Protein AF-A0A7S1M2B4-F1 (afdb_monomer_lite)

Radius of gyration: 20.02 Å; chains: 1; bounding box: 52×48×57 Å

Secondary structure (DSSP, 8-state):
-TTSSTT--S--SEEE-PPP--PPP-TT-----TTT-EEEEEGGGTEEEEE-TTSSHHHHHHHHHHHHHT-TT--S--TTHHHHH--HHHHHHHHT-TT-EEEEEEE-HHHHHHHHHIIIII---SGGGGGT-GGG--STT---GGGTT---THHHHHHHHTT--GGGS-TTTS-STTGGGHHHHGGG-SEEEEE-TTTHHHHHHHHHHHTT-GGG-B-SSTT--BSSPPPS-HHHHHHHHHHHHHHH-BHHHHHHHHHHTHHHHHHTTPPPPGGGGG-B-TTTS-------SSS---SHHHHHHHHSSS--

Structure (mmCIF, N/CA/C/O backbone):
data_AF-A0A7S1M2B4-F1
#
_entry.id   AF-A0A7S1M2B4-F1
#
loop_
_atom_site.group_PDB
_atom_site.id
_atom_site.type_symbol
_atom_site.label_atom_id
_atom_site.label_alt_id
_atom_site.label_comp_id
_atom_site.label_asym_id
_atom_site.label_entity_id
_atom_site.label_seq_id
_atom_site.pdbx_PDB_ins_code
_atom_site.Cartn_x
_atom_site.Cartn_y
_atom_site.Cartn_z
_atom_site.occupancy
_atom_site.B_iso_or_equiv
_atom_site.auth_seq_id
_atom_site.auth_comp_id
_atom_site.auth_asym_id
_atom_site.auth_atom_id
_atom_site.pdbx_PDB_model_num
ATOM 1 N N . VAL A 1 1 ? -8.948 -20.270 4.576 1.00 49.34 1 VAL A N 1
ATOM 2 C CA . VAL A 1 1 ? -9.194 -18.842 4.267 1.00 49.34 1 VAL A CA 1
ATOM 3 C C . VAL A 1 1 ? -10.005 -18.688 2.982 1.00 49.34 1 VAL A C 1
ATOM 5 O O . VAL A 1 1 ? -11.143 -18.263 3.064 1.00 49.34 1 VAL A O 1
ATOM 8 N N . PHE A 1 2 ? -9.529 -19.155 1.822 1.00 45.56 2 PHE A N 1
ATOM 9 C CA . PHE A 1 2 ? -10.224 -18.916 0.539 1.00 45.56 2 PHE A CA 1
ATOM 10 C C . PHE A 1 2 ? -11.521 -19.700 0.278 1.00 45.56 2 PHE A C 1
ATOM 12 O O . PHE A 1 2 ? -12.324 -19.258 -0.530 1.00 45.56 2 PHE A O 1
ATOM 19 N N . LYS A 1 3 ? -11.785 -20.818 0.973 1.00 48.72 3 LYS A N 1
ATOM 20 C CA . LYS A 1 3 ? -13.112 -21.470 0.911 1.00 48.72 3 LYS A CA 1
ATOM 21 C C . LYS A 1 3 ? -14.233 -20.596 1.496 1.00 48.72 3 LYS A C 1
ATOM 23 O O . LYS A 1 3 ? -15.393 -20.834 1.191 1.00 48.72 3 LYS A O 1
ATOM 28 N N . GLU A 1 4 ? -13.893 -19.607 2.322 1.00 53.25 4 GLU A N 1
ATOM 29 C CA . GLU A 1 4 ? -14.859 -18.723 2.987 1.00 53.25 4 GLU A CA 1
ATOM 30 C C . GLU A 1 4 ? -15.063 -17.386 2.260 1.00 53.25 4 GLU A C 1
ATOM 32 O O . GLU A 1 4 ? -16.043 -16.705 2.530 1.00 53.25 4 GLU A O 1
ATOM 37 N N . TRP A 1 5 ? -14.195 -17.019 1.308 1.00 55.75 5 TRP A N 1
ATOM 38 C CA . TRP A 1 5 ? -14.323 -15.777 0.522 1.00 55.75 5 TRP A CA 1
ATOM 39 C C . TRP A 1 5 ? -15.459 -15.834 -0.519 1.00 55.75 5 TRP A C 1
ATOM 41 O O . TRP A 1 5 ? -15.679 -14.893 -1.283 1.00 55.75 5 TRP A O 1
ATOM 51 N N . GLY A 1 6 ? -16.213 -16.938 -0.557 1.00 54.38 6 GLY A N 1
ATOM 52 C CA . GLY A 1 6 ? -17.170 -17.206 -1.621 1.00 54.38 6 GLY A CA 1
ATOM 53 C C . GLY A 1 6 ? -16.468 -17.302 -2.976 1.00 54.38 6 GLY A C 1
ATOM 54 O O . GLY A 1 6 ? -15.247 -17.247 -3.089 1.00 54.38 6 GLY A O 1
ATOM 55 N N . SER A 1 7 ? -17.239 -17.448 -4.041 1.00 56.41 7 SER A N 1
ATOM 56 C CA . SER A 1 7 ? -16.748 -17.504 -5.421 1.00 56.41 7 SER A CA 1
ATOM 57 C C . SER A 1 7 ? -16.211 -16.164 -5.950 1.00 56.41 7 SER A C 1
ATOM 59 O O . SER A 1 7 ? -16.289 -15.929 -7.153 1.00 56.41 7 SER A O 1
ATOM 61 N N . THR A 1 8 ? -15.735 -15.250 -5.096 1.00 56.06 8 THR A N 1
ATOM 62 C CA . THR A 1 8 ? -15.181 -13.971 -5.555 1.00 56.06 8 THR A CA 1
ATOM 63 C C . THR A 1 8 ? -13.847 -14.237 -6.260 1.00 56.06 8 THR A C 1
ATOM 65 O O . THR A 1 8 ? -12.915 -14.747 -5.638 1.00 56.06 8 THR A O 1
ATOM 68 N N . PRO A 1 9 ? -13.744 -13.979 -7.577 1.00 79.75 9 PRO A N 1
ATOM 69 C CA . PRO A 1 9 ? -12.615 -14.488 -8.345 1.00 79.75 9 PRO A CA 1
ATOM 70 C C . PRO A 1 9 ? -11.334 -13.670 -8.116 1.00 79.75 9 PRO A C 1
ATOM 72 O O . PRO A 1 9 ? -10.255 -14.256 -8.118 1.00 79.75 9 PRO A O 1
ATOM 75 N N . TYR A 1 10 ? -11.439 -12.355 -7.874 1.00 89.75 10 TYR A N 1
ATOM 76 C CA . TYR A 1 10 ? -10.298 -11.446 -7.696 1.00 89.75 10 TYR A CA 1
ATOM 77 C C . TYR A 1 10 ? -10.641 -10.236 -6.813 1.00 89.75 10 TYR A C 1
ATOM 79 O O . TYR A 1 10 ? -11.807 -9.854 -6.692 1.00 89.75 10 TYR A O 1
ATOM 87 N N . LEU A 1 11 ? -9.620 -9.615 -6.218 1.00 90.25 11 LEU A N 1
ATOM 88 C CA . LEU A 1 11 ? -9.738 -8.325 -5.539 1.00 90.25 11 LEU A CA 1
ATOM 89 C C . LEU A 1 11 ? -9.723 -7.186 -6.574 1.00 90.25 11 LEU A C 1
ATOM 91 O O . LEU A 1 11 ? -8.756 -7.031 -7.314 1.00 90.25 11 LEU A O 1
ATOM 95 N N . GLU A 1 12 ? -10.796 -6.392 -6.628 1.00 89.56 12 GLU A N 1
ATOM 96 C CA . GLU A 1 12 ? -10.976 -5.301 -7.612 1.00 89.56 12 GLU A CA 1
ATOM 97 C C . GLU A 1 12 ? -11.217 -3.926 -6.959 1.00 89.56 12 GLU A C 1
ATOM 99 O O . GLU A 1 12 ? -11.346 -2.917 -7.647 1.00 89.56 12 GLU A O 1
ATOM 104 N N . GLY A 1 13 ? -11.281 -3.868 -5.628 1.00 91.38 13 GLY A N 1
ATOM 105 C CA . GLY A 1 13 ? -11.593 -2.661 -4.864 1.00 91.38 13 GLY A CA 1
ATOM 106 C C . GLY A 1 13 ? -11.599 -2.951 -3.367 1.00 91.38 13 GLY A C 1
ATOM 107 O O . GLY A 1 13 ? -10.793 -3.752 -2.895 1.00 91.38 13 GLY A O 1
ATOM 108 N N . VAL A 1 14 ? -12.511 -2.328 -2.619 1.00 94.88 14 VAL A N 1
ATOM 109 C CA . VAL A 1 14 ? -12.689 -2.602 -1.184 1.00 94.88 14 VAL A CA 1
ATOM 110 C C . VAL A 1 14 ? -13.627 -3.784 -0.972 1.00 94.88 14 VAL A C 1
ATOM 112 O O . VAL A 1 14 ? -14.771 -3.779 -1.423 1.00 94.88 14 VAL A O 1
ATOM 115 N N . GLN A 1 15 ? -13.150 -4.776 -0.231 1.00 94.12 15 GLN A N 1
ATOM 116 C CA . GLN A 1 15 ? -13.925 -5.905 0.258 1.00 94.12 15 GLN A CA 1
ATOM 117 C C . GLN A 1 15 ? -14.094 -5.801 1.770 1.00 94.12 15 GLN A C 1
ATOM 119 O O . GLN A 1 15 ? -13.142 -5.536 2.504 1.00 94.12 15 GLN A O 1
ATOM 124 N N . VAL A 1 16 ? -15.319 -6.041 2.232 1.00 94.06 16 VAL A N 1
ATOM 125 C CA . VAL A 1 16 ? -15.635 -6.151 3.655 1.00 94.06 16 VAL A CA 1
ATOM 126 C C . VAL A 1 16 ? -15.953 -7.605 3.953 1.00 94.06 16 VAL A C 1
ATOM 128 O O . VAL A 1 16 ? -16.865 -8.179 3.360 1.00 94.06 16 VAL A O 1
ATOM 131 N N . LEU A 1 17 ? -15.195 -8.192 4.869 1.00 93.19 17 LEU A N 1
ATOM 132 C CA . LEU A 1 17 ? -15.301 -9.594 5.249 1.00 93.19 17 LEU A CA 1
ATOM 133 C C . LEU A 1 17 ? -15.942 -9.722 6.639 1.00 93.19 17 LEU A C 1
ATOM 135 O O . LEU A 1 17 ? -15.903 -8.776 7.430 1.00 93.19 17 LEU A O 1
ATOM 139 N N . PRO A 1 18 ? -16.522 -10.883 6.980 1.00 93.00 18 PRO A N 1
ATOM 140 C CA . PRO A 1 18 ? -16.984 -11.145 8.338 1.00 93.00 18 PRO A CA 1
ATOM 141 C C . PRO A 1 18 ? -15.849 -11.020 9.366 1.00 93.00 18 PRO A C 1
ATOM 143 O O . PRO A 1 18 ? -14.752 -11.543 9.171 1.00 93.00 18 PRO A O 1
ATOM 146 N N . THR A 1 19 ? -16.117 -10.356 10.492 1.00 92.00 19 THR A N 1
ATOM 147 C CA . THR A 1 19 ? -15.144 -10.225 11.582 1.00 92.00 19 THR A CA 1
ATOM 148 C C . THR A 1 19 ? -14.958 -11.560 12.303 1.00 92.00 19 THR A C 1
ATOM 150 O O . THR A 1 19 ? -15.907 -12.123 12.844 1.00 92.00 19 THR A O 1
ATOM 153 N N . ARG A 1 20 ? -13.715 -12.041 12.355 1.00 91.06 20 ARG A N 1
ATOM 154 C CA . ARG A 1 20 ? -13.296 -13.219 13.127 1.00 91.06 20 ARG A CA 1
ATOM 155 C C . ARG A 1 20 ? -12.627 -12.830 14.443 1.00 91.06 20 ARG A C 1
ATOM 157 O O . ARG A 1 20 ? -11.826 -11.898 14.440 1.00 91.06 20 ARG A O 1
ATOM 164 N N . THR A 1 21 ? -12.902 -13.544 15.529 1.00 88.75 21 THR A N 1
ATOM 165 C CA . THR A 1 21 ? -12.209 -13.361 16.821 1.00 88.75 21 THR A CA 1
ATOM 166 C C . THR A 1 21 ? -11.142 -14.423 17.083 1.00 88.75 21 THR A C 1
ATOM 168 O O . THR A 1 21 ? -10.354 -14.272 18.009 1.00 88.75 21 THR A O 1
ATOM 171 N N . ASP A 1 22 ? -11.065 -15.477 16.261 1.00 92.31 22 ASP A N 1
ATOM 172 C CA . ASP A 1 22 ? -9.992 -16.473 16.315 1.00 92.31 22 ASP A CA 1
ATOM 173 C C . ASP A 1 22 ? -8.709 -15.923 15.670 1.00 92.31 22 ASP A C 1
ATOM 175 O O . ASP A 1 22 ? -8.368 -16.245 14.528 1.00 92.31 22 ASP A O 1
ATOM 179 N N . HIS A 1 23 ? -8.011 -15.055 16.401 1.00 95.31 23 HIS A N 1
ATOM 180 C CA . HIS A 1 23 ? -6.721 -14.509 15.989 1.00 95.31 23 HIS A CA 1
ATOM 181 C C . HIS A 1 23 ? -5.556 -15.313 16.580 1.00 95.31 23 HIS A C 1
ATOM 183 O O . HIS A 1 23 ? -5.658 -15.899 17.661 1.00 95.31 23 HIS A O 1
ATOM 189 N N . LEU A 1 24 ? -4.424 -15.341 15.878 1.00 96.69 24 LEU A N 1
ATOM 190 C CA . LEU A 1 24 ? -3.188 -15.896 16.423 1.00 96.69 24 LEU A CA 1
ATOM 191 C C . LEU A 1 24 ? -2.670 -14.997 17.571 1.00 96.69 24 LEU A C 1
ATOM 193 O O . LEU A 1 24 ? -2.876 -13.777 17.534 1.00 96.69 24 LEU A O 1
ATOM 197 N N . PRO A 1 25 ? -1.977 -15.546 18.587 1.00 97.06 25 PRO A N 1
ATOM 198 C CA . PRO A 1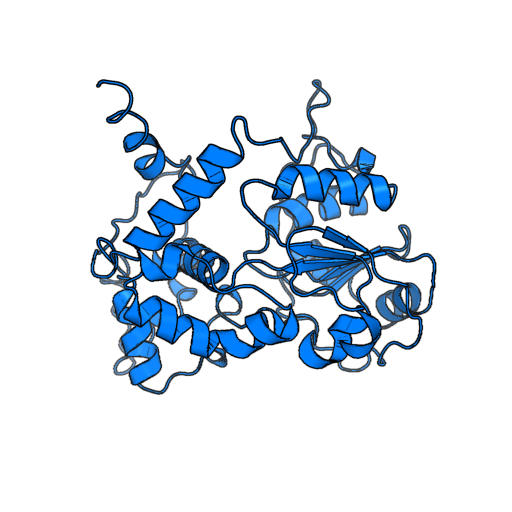 25 ? -1.365 -14.742 19.648 1.00 97.06 25 PRO A CA 1
ATOM 199 C C . PRO A 1 25 ? -0.385 -13.713 19.078 1.00 97.06 25 PRO A C 1
ATOM 201 O O . PRO A 1 25 ? 0.301 -14.011 18.106 1.00 97.06 25 PRO A O 1
ATOM 204 N N . PHE A 1 26 ? -0.295 -12.524 19.676 1.00 96.88 26 PHE A N 1
ATOM 205 C CA . PHE A 1 26 ? 0.658 -11.488 19.247 1.00 96.88 26 PHE A CA 1
ATOM 206 C C . PHE A 1 26 ? 2.046 -11.612 19.892 1.00 96.88 26 PHE A C 1
ATOM 208 O O . PHE A 1 26 ? 2.923 -10.818 19.574 1.00 96.88 26 PHE A O 1
ATOM 215 N N . VAL A 1 27 ? 2.259 -12.622 20.743 1.00 96.31 27 VAL A N 1
ATOM 216 C CA . VAL A 1 27 ? 3.574 -12.922 21.324 1.00 96.31 27 VAL A CA 1
ATOM 217 C C . VAL A 1 27 ? 4.568 -13.226 20.209 1.00 96.31 27 VAL A C 1
ATOM 219 O O . VAL A 1 27 ? 4.383 -14.191 19.464 1.00 96.31 27 VAL A O 1
ATOM 222 N N . GLY A 1 28 ? 5.613 -12.404 20.107 1.00 94.06 28 GLY A N 1
ATOM 223 C CA . GLY A 1 28 ? 6.626 -12.535 19.056 1.00 94.06 28 GLY A CA 1
ATOM 224 C C . GLY A 1 28 ? 6.124 -12.145 17.664 1.00 94.06 28 GLY A C 1
ATOM 225 O O . GLY A 1 28 ? 6.647 -12.645 16.673 1.00 94.06 28 GLY A O 1
ATOM 226 N N . PHE A 1 29 ? 5.095 -11.298 17.587 1.00 94.88 29 PHE A N 1
ATOM 227 C CA . PHE A 1 29 ? 4.581 -10.781 16.324 1.00 94.88 29 PHE A CA 1
ATOM 228 C C . PHE A 1 29 ? 5.634 -9.951 15.582 1.00 94.88 29 PHE A C 1
ATOM 230 O O . PHE A 1 29 ? 6.180 -8.984 16.122 1.00 94.88 29 PHE A O 1
ATOM 237 N N . GLU A 1 30 ? 5.865 -10.289 14.316 1.00 91.12 30 GLU A N 1
ATOM 238 C CA . GLU A 1 30 ? 6.751 -9.542 13.423 1.00 91.12 30 GLU A CA 1
ATOM 239 C C . GLU A 1 30 ? 6.054 -8.268 12.928 1.00 91.12 30 GLU A C 1
ATOM 241 O O . GLU A 1 30 ? 5.402 -8.223 11.884 1.00 91.12 30 GLU A O 1
ATOM 246 N N . HIS A 1 31 ? 6.179 -7.204 13.721 1.00 81.25 31 HIS A N 1
ATOM 247 C CA . HIS A 1 31 ? 5.518 -5.923 13.481 1.00 81.25 31 HIS A CA 1
ATOM 248 C C . HIS A 1 31 ? 6.077 -5.131 12.282 1.00 81.25 31 HIS A C 1
ATOM 250 O O . HIS A 1 31 ? 5.472 -4.140 11.903 1.00 81.25 31 HIS A O 1
ATOM 256 N N . GLY A 1 32 ? 7.157 -5.569 11.632 1.00 76.00 32 GLY A N 1
ATOM 257 C CA . GLY A 1 32 ? 7.824 -4.826 10.553 1.00 76.00 32 GLY A CA 1
ATOM 258 C C . GLY A 1 32 ? 8.947 -3.924 11.070 1.00 76.00 32 GLY A C 1
ATOM 259 O O . GLY A 1 32 ? 9.407 -4.083 12.204 1.00 76.00 32 GLY A O 1
ATOM 260 N N . SER A 1 33 ? 9.433 -2.993 10.240 1.00 70.69 33 SER A N 1
ATOM 261 C CA . SER A 1 33 ? 10.451 -2.039 10.689 1.00 70.69 33 SER A CA 1
ATOM 262 C C . SER A 1 33 ? 9.855 -1.073 11.719 1.00 70.69 33 SER A C 1
ATOM 264 O O . SER A 1 33 ? 8.885 -0.370 11.445 1.00 70.69 33 SER A O 1
ATOM 266 N N . MET A 1 34 ? 10.460 -1.019 12.911 1.00 65.69 34 MET A N 1
ATOM 267 C CA . MET A 1 34 ? 10.024 -0.253 14.097 1.00 65.69 34 MET A CA 1
ATOM 268 C C . MET A 1 34 ? 9.904 1.273 13.890 1.00 65.69 34 MET A C 1
ATOM 270 O O . MET A 1 34 ? 9.748 2.005 14.862 1.00 65.69 34 MET A O 1
ATOM 274 N N . GLU A 1 35 ? 10.008 1.782 12.663 1.00 72.25 35 GLU A N 1
ATOM 275 C CA . GLU A 1 35 ? 10.082 3.211 12.371 1.00 72.25 35 GLU A CA 1
ATOM 276 C C . GLU A 1 35 ? 8.951 3.747 11.486 1.00 72.25 35 GLU A C 1
ATOM 278 O O . GLU A 1 35 ? 8.645 4.934 11.612 1.00 72.25 35 GLU A O 1
ATOM 283 N N . ARG A 1 36 ? 8.361 2.954 10.569 1.00 81.69 36 ARG A N 1
ATOM 284 C CA . ARG A 1 36 ? 7.451 3.504 9.530 1.00 81.69 36 ARG A CA 1
ATOM 285 C C . ARG A 1 36 ? 6.292 2.615 9.089 1.00 81.69 36 ARG A C 1
ATOM 287 O O . ARG A 1 36 ? 5.250 3.142 8.699 1.00 81.69 36 ARG A O 1
ATOM 294 N N . GLU A 1 37 ? 6.465 1.303 9.126 1.00 89.06 37 GLU A N 1
ATOM 295 C CA . GLU A 1 37 ? 5.487 0.327 8.646 1.00 89.06 37 GLU A CA 1
ATOM 296 C C . GLU A 1 37 ? 5.073 -0.606 9.785 1.00 89.06 37 GLU A C 1
ATOM 298 O O . GLU A 1 37 ? 5.657 -0.564 10.865 1.00 89.06 37 GLU A O 1
ATOM 303 N N . GLY A 1 38 ? 4.049 -1.425 9.556 1.00 95.12 38 GLY A N 1
ATOM 304 C CA . GLY A 1 38 ? 3.594 -2.389 10.547 1.00 95.12 38 GLY A CA 1
ATOM 305 C C . GLY A 1 38 ? 2.149 -2.239 10.970 1.00 95.12 38 GLY A C 1
ATOM 306 O O . GLY A 1 38 ? 1.328 -1.612 10.302 1.00 95.12 38 GLY A O 1
ATOM 307 N N . LEU A 1 39 ? 1.818 -2.857 12.099 1.00 96.94 39 LEU A N 1
ATOM 308 C CA . LEU A 1 39 ? 0.453 -2.907 12.608 1.00 96.94 39 LEU A CA 1
ATOM 309 C C . LEU A 1 39 ? 0.144 -1.702 13.506 1.00 96.94 39 LEU A C 1
ATOM 311 O O . LEU A 1 39 ? 0.422 -1.719 14.703 1.00 96.94 39 LEU A O 1
ATOM 315 N N . PHE A 1 40 ? -0.488 -0.674 12.945 1.00 97.25 40 PHE A N 1
ATOM 316 C CA . PHE A 1 40 ? -1.095 0.393 13.736 1.00 97.25 40 PHE A CA 1
ATOM 317 C C . PHE A 1 40 ? -2.312 -0.154 14.490 1.00 97.25 40 PHE A C 1
ATOM 319 O O . PHE A 1 40 ? -3.177 -0.791 13.884 1.00 97.25 40 PHE A O 1
ATOM 326 N N . VAL A 1 41 ? -2.408 0.112 15.794 1.00 97.56 41 VAL A N 1
ATOM 327 C CA . VAL A 1 41 ? -3.543 -0.309 16.627 1.00 97.56 41 VAL A CA 1
ATOM 328 C C . VAL A 1 41 ? -4.035 0.862 17.461 1.00 97.56 41 VAL A C 1
ATOM 330 O O . VAL A 1 41 ? -3.265 1.512 18.154 1.00 97.56 41 VAL A O 1
ATOM 333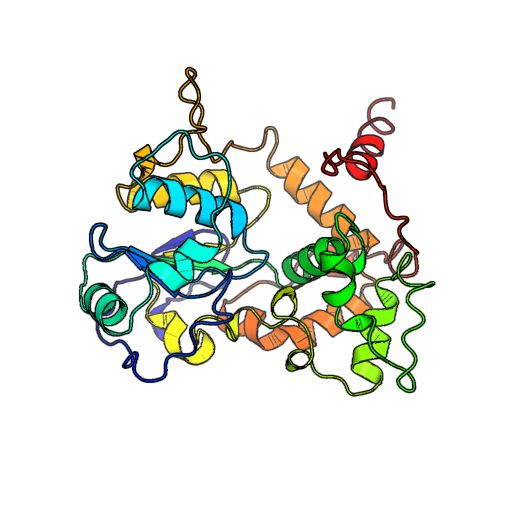 N N . TYR A 1 42 ? -5.338 1.118 17.443 1.00 98.00 42 TYR A N 1
ATOM 334 C CA . TYR A 1 42 ? -5.935 2.191 18.226 1.00 98.00 42 TYR A CA 1
ATOM 335 C C . TYR A 1 42 ? -7.208 1.701 18.924 1.00 98.00 42 TYR A C 1
ATOM 337 O O . TYR A 1 42 ? -8.314 1.856 18.395 1.00 98.00 42 TYR A O 1
ATOM 345 N N . PRO A 1 43 ? -7.084 1.109 20.133 1.00 97.94 43 PRO A N 1
ATOM 346 C CA . PRO A 1 43 ? -8.208 0.482 20.826 1.00 97.94 43 PRO A CA 1
ATOM 347 C C . PRO A 1 43 ? -9.391 1.416 21.087 1.00 97.94 43 PRO A C 1
ATOM 349 O O . PRO A 1 43 ? -10.524 0.948 21.087 1.00 97.94 43 PRO A O 1
ATOM 352 N N . ARG A 1 44 ? -9.146 2.726 21.258 1.00 97.12 44 ARG A N 1
ATOM 353 C CA . ARG A 1 44 ? -10.194 3.735 21.511 1.00 97.12 44 ARG A CA 1
ATOM 354 C C . ARG A 1 44 ? -11.141 3.943 20.325 1.00 97.12 44 ARG A C 1
ATOM 356 O O . ARG A 1 44 ? -12.249 4.415 20.542 1.00 97.12 44 ARG A O 1
ATOM 363 N N . ALA A 1 45 ? -10.708 3.615 19.106 1.00 97.31 45 ALA A N 1
ATOM 364 C CA . ALA A 1 45 ? -11.532 3.681 17.897 1.00 97.31 45 ALA A CA 1
ATOM 365 C C . ALA A 1 45 ? -11.843 2.293 17.322 1.00 97.31 45 ALA A C 1
ATOM 367 O O . ALA A 1 45 ? -12.261 2.197 16.172 1.00 97.31 45 ALA A O 1
ATOM 368 N N . ASP A 1 46 ? -11.603 1.222 18.087 1.00 97.62 46 ASP A N 1
ATOM 369 C CA . ASP A 1 46 ? -11.865 -0.149 17.643 1.00 97.62 46 ASP A CA 1
ATOM 370 C C . ASP A 1 46 ? -11.161 -0.487 16.320 1.00 97.62 46 ASP A C 1
ATOM 372 O O . ASP A 1 46 ? -11.689 -1.212 15.484 1.00 97.62 46 ASP A O 1
ATOM 376 N N . LEU A 1 47 ? -9.953 0.044 16.123 1.00 98.12 47 LEU A N 1
ATOM 377 C CA . LEU A 1 47 ? -9.295 0.090 14.821 1.00 98.12 47 LEU A CA 1
ATOM 378 C C . LEU A 1 47 ? -7.910 -0.559 14.867 1.00 98.12 47 LEU A C 1
ATOM 380 O O . LEU A 1 47 ? -7.133 -0.327 15.794 1.00 98.12 47 LEU A O 1
ATOM 384 N N . ALA A 1 48 ? -7.573 -1.309 13.824 1.00 98.19 48 ALA A N 1
ATOM 385 C CA . ALA A 1 48 ? -6.200 -1.644 13.482 1.00 98.19 48 ALA A CA 1
ATOM 386 C C . ALA A 1 48 ? -5.983 -1.543 11.968 1.00 98.19 48 ALA A C 1
ATOM 388 O O . ALA A 1 48 ? -6.902 -1.781 11.183 1.00 98.19 48 ALA A O 1
ATOM 389 N N . MET A 1 49 ? -4.764 -1.213 11.550 1.00 98.12 49 MET A N 1
ATOM 390 C CA . MET A 1 49 ? -4.389 -1.163 10.141 1.00 98.12 49 MET A CA 1
ATOM 391 C C . MET A 1 49 ? -2.966 -1.675 9.935 1.00 98.12 49 MET A C 1
ATOM 393 O O . MET A 1 49 ? -2.046 -1.214 10.606 1.00 98.12 49 MET A O 1
ATOM 397 N N . CYS A 1 50 ? -2.778 -2.581 8.973 1.00 97.81 50 CYS A N 1
ATOM 398 C CA . CYS A 1 50 ? -1.438 -2.909 8.492 1.00 97.81 50 CYS A CA 1
ATOM 399 C C . CYS A 1 50 ? -0.977 -1.827 7.510 1.00 97.81 50 CYS A C 1
ATOM 401 O O . CYS A 1 50 ? -1.550 -1.666 6.428 1.00 97.81 50 CYS A O 1
ATOM 403 N N . ILE A 1 51 ? 0.037 -1.067 7.907 1.00 96.62 51 ILE A N 1
ATOM 404 C CA . ILE A 1 51 ? 0.710 -0.067 7.087 1.00 96.62 51 ILE A CA 1
ATOM 405 C C . ILE A 1 51 ? 1.835 -0.768 6.336 1.00 96.62 51 ILE A C 1
ATOM 407 O O . ILE A 1 51 ? 2.758 -1.295 6.949 1.00 96.62 51 ILE A O 1
ATOM 411 N N . ILE A 1 52 ? 1.749 -0.763 5.009 1.00 95.81 52 ILE A N 1
ATOM 412 C CA . ILE A 1 52 ? 2.751 -1.346 4.115 1.00 95.81 52 ILE A CA 1
ATOM 413 C C . ILE A 1 52 ? 3.367 -0.216 3.299 1.00 95.81 52 ILE A C 1
ATOM 415 O O . ILE A 1 52 ? 2.643 0.628 2.752 1.00 95.81 52 ILE A O 1
ATOM 419 N N . GLU A 1 53 ? 4.694 -0.196 3.194 1.00 93.31 53 GLU A N 1
ATOM 420 C CA . GLU A 1 53 ? 5.386 0.792 2.374 1.00 93.31 53 GLU A CA 1
ATOM 421 C C . GLU A 1 53 ? 4.858 0.795 0.934 1.00 93.31 53 GLU A C 1
ATOM 423 O O . GLU A 1 53 ? 4.578 -0.250 0.343 1.00 93.31 53 GLU A O 1
ATOM 428 N N . LYS A 1 54 ? 4.706 2.002 0.373 1.00 93.62 54 LYS A N 1
ATOM 429 C CA . LYS A 1 54 ? 4.198 2.260 -0.993 1.00 93.62 54 LYS A CA 1
ATOM 430 C C . LYS A 1 54 ? 2.729 1.899 -1.268 1.00 93.62 54 LYS A C 1
ATOM 432 O O . LYS A 1 54 ? 2.274 2.082 -2.404 1.00 93.62 54 LYS A O 1
ATOM 437 N N . ASN A 1 55 ? 1.956 1.572 -0.228 1.00 95.81 55 ASN A N 1
ATOM 438 C CA . ASN A 1 55 ? 0.496 1.395 -0.285 1.00 95.81 55 ASN A CA 1
ATOM 439 C C . ASN A 1 55 ? -0.264 2.615 0.269 1.00 95.81 55 ASN A C 1
ATOM 441 O O . ASN A 1 55 ? -1.221 2.487 1.032 1.00 95.81 55 ASN A O 1
ATOM 445 N N . GLY A 1 56 ? 0.198 3.825 -0.067 1.00 93.75 56 GLY A N 1
ATOM 446 C CA . GLY A 1 56 ? -0.379 5.062 0.471 1.00 93.75 56 GLY A CA 1
ATOM 447 C C . GLY A 1 56 ? -0.081 5.268 1.961 1.00 93.75 56 GLY A C 1
ATOM 448 O O . GLY A 1 56 ? -0.823 5.979 2.638 1.00 93.75 56 GLY A O 1
ATOM 449 N N . CYS A 1 57 ? 0.994 4.651 2.470 1.00 93.69 57 CYS A N 1
ATOM 450 C CA . CYS A 1 57 ? 1.407 4.695 3.874 1.00 93.69 57 CYS A CA 1
ATOM 451 C C . CYS A 1 57 ? 1.495 6.128 4.418 1.00 93.69 57 CYS A C 1
ATOM 453 O O . CYS A 1 57 ? 0.917 6.399 5.461 1.00 93.69 57 CYS A O 1
ATOM 455 N N . SER A 1 58 ? 2.113 7.072 3.700 1.00 92.06 58 SER A N 1
ATOM 456 C CA . SER A 1 58 ? 2.218 8.472 4.142 1.00 92.06 58 SER A CA 1
ATOM 457 C C . SER A 1 58 ? 0.851 9.126 4.360 1.00 92.06 58 SER A C 1
ATOM 459 O O . SER A 1 58 ? 0.638 9.770 5.382 1.00 92.06 58 SER A O 1
ATOM 461 N N . ALA A 1 59 ? -0.100 8.915 3.445 1.00 95.12 59 ALA A N 1
ATOM 462 C CA . ALA A 1 59 ? -1.443 9.478 3.553 1.00 95.12 59 ALA A CA 1
ATOM 463 C C . ALA A 1 59 ? -2.189 8.918 4.777 1.00 95.12 59 ALA A C 1
ATOM 465 O O . ALA A 1 59 ? -2.744 9.676 5.571 1.00 95.12 59 ALA A O 1
ATOM 466 N N . TRP A 1 60 ? -2.142 7.598 4.976 1.00 96.75 60 TRP A N 1
ATOM 467 C CA . TRP A 1 60 ? -2.749 6.951 6.142 1.00 96.75 60 TRP A CA 1
ATOM 468 C C . TRP A 1 60 ? -2.069 7.337 7.456 1.00 96.75 60 TRP A C 1
ATOM 470 O O . TRP A 1 60 ? -2.751 7.634 8.430 1.00 96.75 60 TRP A O 1
ATOM 480 N N . THR A 1 61 ? -0.742 7.425 7.479 1.00 95.81 61 THR A N 1
ATOM 481 C CA . THR A 1 61 ? 0.027 7.885 8.640 1.00 95.81 61 THR A CA 1
ATOM 482 C C . THR A 1 61 ? -0.329 9.320 9.022 1.00 95.81 61 THR A C 1
ATOM 484 O O . THR A 1 61 ? -0.432 9.614 10.211 1.00 95.81 61 THR A O 1
ATOM 487 N N . THR A 1 62 ? -0.584 10.214 8.060 1.00 96.00 62 THR A N 1
ATOM 488 C CA . THR A 1 62 ? -1.108 11.559 8.354 1.00 96.00 62 THR A CA 1
ATOM 489 C C . THR A 1 62 ? -2.474 11.485 9.037 1.00 96.00 62 THR A C 1
ATOM 491 O O . THR A 1 62 ? -2.673 12.129 10.065 1.00 96.00 62 THR A O 1
ATOM 494 N N . ILE A 1 63 ? -3.400 10.665 8.529 1.00 97.56 63 ILE A N 1
ATOM 495 C CA . ILE A 1 63 ? -4.724 10.470 9.143 1.00 97.56 63 ILE A CA 1
ATOM 496 C C . ILE A 1 63 ? -4.609 9.906 10.566 1.00 97.56 63 ILE A C 1
ATOM 498 O O . ILE A 1 63 ? -5.252 10.410 11.486 1.00 97.56 63 ILE A O 1
ATOM 502 N N . TRP A 1 64 ? -3.755 8.908 10.787 1.00 96.81 64 TRP A N 1
ATOM 503 C CA . TRP A 1 64 ? -3.538 8.334 12.117 1.00 96.81 64 TRP A CA 1
ATOM 504 C C . TRP A 1 64 ? -2.847 9.301 13.072 1.00 96.81 64 TRP A C 1
ATOM 506 O O . TRP A 1 64 ? -3.152 9.308 14.263 1.00 96.81 64 TRP A O 1
ATOM 516 N N . ASN A 1 65 ? -1.980 10.176 12.570 1.00 96.44 65 ASN A N 1
ATOM 517 C CA . ASN A 1 65 ? -1.394 11.247 13.365 1.00 96.44 65 ASN A CA 1
ATOM 518 C C . ASN A 1 65 ? -2.462 12.269 13.805 1.00 96.44 65 ASN A C 1
ATOM 520 O O . ASN A 1 65 ? -2.490 12.648 14.975 1.00 96.44 65 ASN A O 1
ATOM 524 N N . LYS A 1 66 ? -3.401 12.638 12.918 1.00 96.94 66 LYS A N 1
ATOM 525 C CA . LYS A 1 66 ? -4.562 13.479 13.277 1.00 96.94 66 LYS A CA 1
ATOM 526 C C . LYS A 1 66 ? -5.417 12.837 14.358 1.00 96.94 66 LYS A C 1
ATOM 528 O O . LYS A 1 66 ? -5.689 13.468 15.376 1.00 96.94 66 LYS A O 1
ATOM 533 N N . LEU A 1 67 ? -5.788 11.571 14.151 1.00 97.00 67 LEU A N 1
ATOM 534 C CA . LEU A 1 67 ? -6.612 10.792 15.075 1.00 97.00 67 LEU A CA 1
ATOM 535 C C . LEU A 1 67 ? -5.964 10.688 16.461 1.00 97.00 67 LEU A C 1
ATOM 537 O O . LEU A 1 67 ? -6.611 10.931 17.476 1.00 97.00 67 LEU A O 1
ATOM 541 N N . THR A 1 68 ? -4.683 10.324 16.521 1.00 97.19 68 THR A N 1
ATOM 542 C CA . THR A 1 68 ? -4.007 10.037 17.795 1.00 97.19 68 THR A CA 1
ATOM 543 C C . THR A 1 68 ? -3.687 11.297 18.589 1.00 97.19 68 THR A C 1
ATOM 545 O O . THR A 1 68 ? -3.740 11.263 19.819 1.00 97.19 68 THR A O 1
ATOM 548 N N . ARG A 1 69 ? -3.414 12.416 17.905 1.00 96.75 69 ARG A N 1
ATOM 549 C CA . ARG A 1 69 ? -3.162 13.724 18.529 1.00 96.75 69 ARG A CA 1
ATOM 550 C C . ARG A 1 69 ? -4.410 14.584 18.692 1.00 96.75 69 ARG A C 1
ATOM 552 O O . ARG A 1 69 ? -4.336 15.607 19.364 1.00 96.75 69 ARG A O 1
ATOM 559 N N . ASN A 1 70 ? -5.539 14.163 18.120 1.00 96.62 70 ASN A N 1
ATOM 560 C CA . ASN A 1 70 ? -6.795 14.907 18.104 1.00 96.62 70 ASN A CA 1
ATOM 561 C C . ASN A 1 70 ? -6.615 16.330 17.528 1.00 96.62 70 ASN A C 1
ATOM 563 O O . ASN A 1 70 ? -7.018 17.316 18.143 1.00 96.62 70 ASN A O 1
ATOM 567 N N . MET A 1 71 ? -5.957 16.417 16.366 1.00 95.56 71 MET A N 1
ATOM 568 C CA . MET A 1 71 ? -5.535 17.660 15.696 1.00 95.56 71 MET A CA 1
ATOM 569 C C . MET A 1 71 ? -5.778 17.548 14.185 1.00 95.56 71 MET A C 1
ATOM 571 O O . MET A 1 71 ? -5.145 16.724 13.527 1.00 95.56 71 MET A O 1
ATOM 575 N N . LEU A 1 72 ? -6.688 18.347 13.621 1.00 94.06 72 LEU A N 1
ATOM 576 C CA . LEU A 1 72 ? -7.075 18.276 12.198 1.00 94.06 72 LEU A CA 1
ATOM 577 C C . LEU A 1 72 ? -6.069 18.971 11.268 1.00 94.06 72 LEU A C 1
ATOM 579 O O . LEU A 1 72 ? -5.948 18.610 10.098 1.00 94.06 72 LEU A O 1
ATOM 583 N N . GLU A 1 73 ? -5.316 19.927 11.806 1.00 93.38 73 GLU A N 1
ATOM 584 C CA . GLU A 1 73 ? -4.323 20.763 11.130 1.00 93.38 73 GLU A CA 1
ATOM 585 C C . GLU A 1 73 ? -3.040 20.022 10.725 1.00 93.38 73 GLU A C 1
ATOM 587 O O . GLU A 1 73 ? -2.211 20.553 9.988 1.00 93.38 73 GLU A O 1
ATOM 592 N N . ILE A 1 74 ? -2.854 18.786 11.193 1.00 93.81 74 ILE A N 1
ATOM 593 C CA . ILE A 1 74 ? -1.670 17.989 10.873 1.00 93.81 74 ILE A CA 1
ATOM 594 C C . ILE A 1 74 ? -1.672 17.644 9.380 1.00 93.81 74 ILE A C 1
ATOM 596 O O . ILE A 1 74 ? -2.400 16.766 8.930 1.00 93.81 74 ILE A O 1
ATOM 600 N N . ALA A 1 75 ? -0.815 18.293 8.598 1.00 90.88 75 ALA A N 1
ATOM 601 C CA . ALA A 1 75 ? -0.683 18.013 7.167 1.00 90.88 75 ALA A CA 1
ATOM 602 C C . ALA A 1 75 ? 0.362 16.928 6.845 1.00 90.88 75 ALA A C 1
ATOM 604 O O . ALA A 1 75 ? 0.355 16.377 5.745 1.00 90.88 75 ALA A O 1
ATOM 605 N N . SER A 1 76 ? 1.230 16.590 7.803 1.00 91.56 76 SER A N 1
ATOM 606 C CA . SER A 1 76 ? 2.403 15.743 7.565 1.00 91.56 76 SER A CA 1
ATOM 607 C C . SER A 1 76 ? 2.350 14.419 8.334 1.00 91.56 76 SER A C 1
ATOM 609 O O . SER A 1 76 ? 1.874 14.378 9.480 1.00 91.56 76 SER A O 1
ATOM 611 N N . PRO A 1 77 ? 2.889 13.333 7.752 1.00 92.69 77 PRO A N 1
ATOM 612 C CA . PRO A 1 77 ? 2.959 12.051 8.433 1.00 92.69 77 PRO A CA 1
ATOM 613 C C . PRO A 1 77 ? 3.943 12.117 9.605 1.00 92.69 77 PRO A C 1
ATOM 615 O O . PRO A 1 77 ? 5.056 12.625 9.474 1.00 92.69 77 PRO A O 1
ATOM 618 N N . TRP A 1 78 ? 3.564 11.539 10.745 1.00 94.38 78 TRP A N 1
ATOM 619 C CA . TRP A 1 78 ? 4.508 11.179 11.802 1.00 94.38 78 TRP A CA 1
ATOM 620 C C . TRP A 1 78 ? 4.716 9.669 11.767 1.00 94.38 78 TRP A C 1
ATOM 622 O O . TRP A 1 78 ? 3.899 8.915 12.286 1.00 94.38 78 TRP A O 1
ATOM 632 N N . TYR A 1 79 ? 5.807 9.221 11.147 1.00 90.12 79 TYR A N 1
ATOM 633 C CA . TYR A 1 79 ? 6.063 7.789 10.953 1.00 90.12 79 TYR A CA 1
ATOM 634 C C . TYR A 1 79 ? 6.208 7.001 12.268 1.00 90.12 79 TYR A C 1
ATOM 636 O O . TYR A 1 79 ? 5.867 5.824 12.317 1.00 90.12 79 TYR A O 1
ATOM 644 N N . GLY A 1 80 ? 6.547 7.679 13.371 1.00 93.75 80 GLY A N 1
ATOM 645 C CA . GLY A 1 80 ? 6.534 7.092 14.713 1.00 93.75 80 GLY A CA 1
ATOM 646 C C . GLY A 1 80 ? 5.142 6.739 15.257 1.00 93.75 80 GLY A C 1
ATOM 647 O O . GLY A 1 80 ? 5.062 6.127 16.318 1.00 93.75 80 GLY A O 1
ATOM 648 N N . VAL A 1 81 ? 4.046 7.083 14.566 1.00 94.94 81 VAL A N 1
ATOM 649 C CA . VAL A 1 81 ? 2.681 6.765 15.024 1.00 94.94 81 VAL A CA 1
ATOM 650 C C . VAL A 1 81 ? 2.444 5.258 15.134 1.00 94.94 81 VAL A C 1
ATOM 652 O O . VAL A 1 81 ? 1.759 4.811 16.048 1.00 94.94 81 VAL A O 1
ATOM 655 N N . VAL A 1 82 ? 3.028 4.463 14.235 1.00 93.81 82 VAL A N 1
ATOM 656 C CA . VAL A 1 82 ? 2.859 3.006 14.221 1.00 93.81 82 VAL A CA 1
ATOM 657 C C . VAL A 1 82 ? 3.523 2.358 15.445 1.00 93.81 82 VAL A C 1
ATOM 659 O O . VAL A 1 82 ? 2.792 1.784 16.256 1.00 93.81 82 VAL A O 1
ATOM 662 N N . PRO A 1 83 ? 4.845 2.511 15.677 1.00 93.88 83 PRO A N 1
ATOM 663 C CA . PRO A 1 83 ? 5.500 1.914 16.842 1.00 93.88 83 PRO A CA 1
ATOM 664 C C . PRO A 1 83 ? 5.003 2.496 18.173 1.00 93.88 83 PRO A C 1
ATOM 666 O O . PRO A 1 83 ? 4.978 1.788 19.174 1.00 93.88 83 PRO A O 1
ATOM 669 N N . HIS A 1 84 ? 4.572 3.763 18.211 1.00 95.25 84 HIS A N 1
ATOM 670 C CA . HIS A 1 84 ? 4.079 4.385 19.445 1.00 95.25 84 HIS A CA 1
ATOM 671 C C . HIS A 1 84 ? 2.726 3.829 19.908 1.00 95.25 84 HIS A C 1
ATOM 673 O O . HIS A 1 84 ? 2.427 3.836 21.101 1.00 95.25 84 HIS A O 1
ATOM 679 N N . HIS A 1 85 ? 1.902 3.357 18.973 1.00 95.44 85 HIS A N 1
ATOM 680 C CA . HIS A 1 85 ? 0.579 2.805 19.259 1.00 95.44 85 HIS A CA 1
ATOM 681 C C . HIS A 1 85 ? 0.537 1.274 19.202 1.00 95.44 85 HIS A C 1
ATOM 683 O O . HIS A 1 85 ? -0.522 0.667 19.373 1.00 95.44 85 HIS A O 1
ATOM 689 N N . TRP A 1 86 ? 1.688 0.640 18.996 1.00 95.06 86 TRP A N 1
ATOM 690 C CA . TRP A 1 86 ? 1.806 -0.803 18.981 1.00 95.06 86 TRP A CA 1
ATOM 691 C C . TRP A 1 86 ? 2.087 -1.373 20.376 1.00 95.06 86 TRP A C 1
ATOM 693 O O . TRP A 1 86 ? 3.023 -0.972 21.062 1.00 95.06 86 TRP A O 1
ATOM 703 N N . SER A 1 87 ? 1.297 -2.368 20.778 1.00 96.00 87 SER A N 1
ATOM 704 C CA . SER A 1 87 ? 1.658 -3.322 21.827 1.00 96.00 87 SER A CA 1
ATOM 705 C C . SER A 1 87 ? 0.887 -4.625 21.627 1.00 96.00 87 SER A C 1
ATOM 707 O O . SER A 1 87 ? -0.239 -4.600 21.125 1.00 96.00 87 SER A O 1
ATOM 709 N N . GLU A 1 88 ? 1.457 -5.758 22.051 1.00 96.88 88 GLU A N 1
ATOM 710 C CA . GLU A 1 88 ? 0.789 -7.068 21.957 1.00 96.88 88 GLU A CA 1
ATOM 711 C C . GLU A 1 88 ? -0.585 -7.060 22.654 1.00 96.88 88 GLU A C 1
ATOM 713 O O . GLU A 1 88 ? -1.561 -7.602 22.132 1.00 96.88 88 GLU A O 1
ATOM 718 N N . GLU A 1 89 ? -0.681 -6.388 23.806 1.00 97.69 89 GLU A N 1
ATOM 719 C CA . GLU A 1 89 ? -1.923 -6.224 24.568 1.00 97.69 89 GLU A CA 1
ATOM 720 C C . GLU A 1 89 ? -2.964 -5.398 23.800 1.00 97.69 89 GLU A C 1
ATOM 722 O O . GLU A 1 89 ? -4.115 -5.821 23.664 1.00 97.69 89 GLU A O 1
ATOM 727 N N . SER A 1 90 ? -2.567 -4.248 23.241 1.00 97.44 90 SER A N 1
ATOM 728 C CA . SER A 1 90 ? -3.472 -3.398 22.458 1.00 97.44 90 SER A CA 1
ATOM 729 C C . SER A 1 90 ? -3.995 -4.148 21.238 1.00 97.44 90 SER A C 1
ATOM 731 O O . SER A 1 90 ? -5.197 -4.121 20.962 1.00 97.44 90 SER A O 1
ATOM 733 N N . ALA A 1 91 ? -3.117 -4.876 20.549 1.00 97.56 91 ALA A N 1
ATOM 734 C CA . ALA A 1 91 ? -3.457 -5.729 19.418 1.00 97.56 91 ALA A CA 1
ATOM 735 C C . ALA A 1 91 ? -4.505 -6.770 19.784 1.00 97.56 91 ALA A C 1
ATOM 737 O O . ALA A 1 91 ? -5.568 -6.830 19.167 1.00 97.56 91 ALA A O 1
ATOM 738 N N . ALA A 1 92 ? -4.233 -7.551 20.832 1.00 97.44 92 ALA A N 1
ATOM 739 C CA . ALA A 1 92 ? -5.143 -8.573 21.311 1.00 97.44 92 ALA A CA 1
ATOM 740 C C . ALA A 1 92 ? -6.490 -7.954 21.706 1.00 97.44 92 ALA A C 1
ATOM 742 O O . ALA A 1 92 ? -7.537 -8.505 21.376 1.00 97.44 92 ALA A O 1
ATOM 743 N N . SER A 1 93 ? -6.498 -6.779 22.344 1.00 97.38 93 SER A N 1
ATOM 744 C CA . SER A 1 93 ? -7.741 -6.095 22.725 1.00 97.38 93 SER A CA 1
ATOM 745 C C . SER A 1 93 ? -8.606 -5.698 21.518 1.00 97.38 93 SER A C 1
ATOM 747 O O . SER A 1 93 ? -9.835 -5.759 21.586 1.00 97.38 93 SER A O 1
ATOM 749 N N . VAL A 1 94 ? -7.997 -5.319 20.389 1.00 97.75 94 VAL A N 1
ATOM 750 C CA . VAL A 1 94 ? -8.721 -4.990 19.153 1.00 97.75 94 VAL A CA 1
ATOM 751 C C . VAL A 1 94 ? -9.145 -6.264 18.418 1.00 97.75 94 VAL A C 1
ATOM 753 O O . VAL A 1 94 ? -10.296 -6.394 18.006 1.00 97.75 94 VAL A O 1
ATOM 756 N N . PHE A 1 95 ? -8.265 -7.250 18.286 1.00 97.44 95 PHE A N 1
ATOM 757 C CA . PHE A 1 95 ? -8.551 -8.451 17.500 1.00 97.44 95 PHE A CA 1
ATOM 758 C C . PHE A 1 95 ? -9.505 -9.437 18.199 1.00 97.44 95 PHE A C 1
ATOM 760 O O . PHE A 1 95 ? -10.144 -10.234 17.512 1.00 97.44 95 PHE A O 1
ATOM 767 N N . ASN A 1 96 ? -9.677 -9.347 19.523 1.00 97.12 96 ASN A N 1
ATOM 768 C CA . ASN A 1 96 ? -10.655 -10.140 20.282 1.00 97.12 96 ASN A CA 1
ATOM 769 C C . ASN A 1 96 ? -12.107 -9.650 20.153 1.00 97.12 96 ASN A C 1
ATOM 771 O O . ASN A 1 96 ? -13.028 -10.320 20.622 1.00 97.12 96 ASN A O 1
ATOM 775 N N . ARG A 1 97 ? -12.342 -8.481 19.549 1.00 96.69 97 ARG A N 1
ATOM 776 C CA . ARG A 1 97 ? -13.669 -7.857 19.479 1.00 96.69 97 ARG A CA 1
ATOM 777 C C . ARG A 1 97 ? -14.257 -7.978 18.077 1.00 96.69 97 ARG A C 1
ATOM 779 O O . ARG A 1 97 ? -13.575 -7.759 17.085 1.00 96.69 97 ARG A O 1
ATOM 786 N N . THR A 1 98 ? -15.545 -8.300 17.982 1.00 95.81 98 THR A N 1
ATOM 787 C CA . THR A 1 98 ? -16.254 -8.413 16.692 1.00 95.81 98 THR A CA 1
ATOM 788 C C . THR A 1 98 ? -16.638 -7.060 16.087 1.00 95.81 98 THR A C 1
ATOM 790 O O . THR A 1 98 ? -16.897 -6.986 14.886 1.00 95.81 98 THR A O 1
ATOM 793 N N . SER A 1 99 ? -16.667 -6.000 16.903 1.00 96.06 99 SER A N 1
ATOM 794 C CA . SER A 1 99 ? -16.967 -4.625 16.485 1.00 96.06 99 SER A CA 1
ATOM 795 C C . SER A 1 99 ? -15.809 -3.935 15.770 1.00 96.06 99 SER A C 1
ATOM 797 O O . SER A 1 99 ? -16.003 -2.856 15.224 1.00 96.06 99 SER A O 1
ATOM 799 N N . THR A 1 100 ? -14.611 -4.522 15.782 1.00 97.12 100 THR A N 1
ATOM 800 C CA . THR A 1 100 ? -13.411 -3.814 15.344 1.00 97.12 100 THR A CA 1
ATOM 801 C C . THR A 1 100 ? -13.237 -3.806 13.841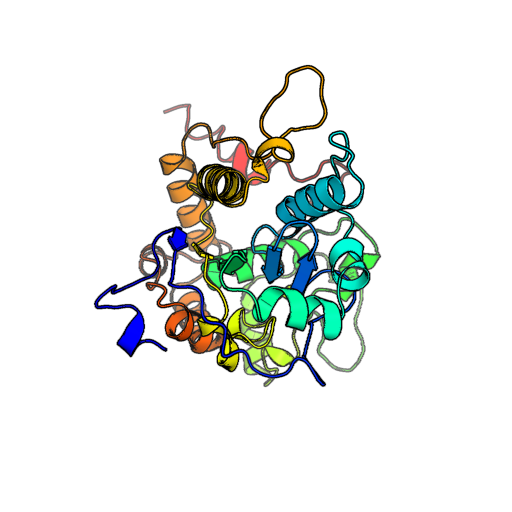 1.00 97.12 100 THR A C 1
ATOM 803 O O . THR A 1 100 ? -13.698 -4.688 13.114 1.00 97.12 100 THR A O 1
ATOM 806 N N . HIS A 1 101 ? -12.533 -2.789 13.369 1.00 98.12 101 HIS A N 1
ATOM 807 C CA . HIS A 1 101 ? -12.196 -2.561 11.980 1.00 98.12 101 HIS A CA 1
ATOM 808 C C . HIS A 1 101 ? -10.706 -2.822 11.786 1.00 98.12 101 HIS A C 1
ATOM 810 O O . HIS A 1 101 ? -9.859 -2.147 12.364 1.00 98.12 101 HIS A O 1
ATOM 816 N N . ARG A 1 102 ? -10.386 -3.837 10.988 1.00 98.12 102 ARG A N 1
ATOM 817 C CA . ARG A 1 102 ? -9.029 -4.326 10.744 1.00 98.12 102 ARG A CA 1
ATOM 818 C C . ARG A 1 102 ? -8.749 -4.183 9.262 1.00 98.12 102 ARG A C 1
ATOM 820 O O . ARG A 1 102 ? -9.238 -4.969 8.449 1.00 98.12 102 ARG A O 1
ATOM 827 N N . ILE A 1 103 ? -8.027 -3.118 8.940 1.00 98.44 103 ILE A N 1
ATOM 828 C CA . ILE A 1 103 ? -7.868 -2.600 7.587 1.00 98.44 103 ILE A CA 1
ATOM 829 C C . ILE A 1 103 ? -6.539 -3.073 7.002 1.00 98.44 103 ILE A C 1
ATOM 831 O O . ILE A 1 103 ? -5.491 -2.998 7.643 1.00 98.44 103 ILE A O 1
ATOM 835 N N . LEU A 1 104 ? -6.584 -3.519 5.755 1.00 98.06 104 LEU A N 1
ATOM 836 C CA . LEU A 1 104 ? -5.421 -3.810 4.938 1.00 98.06 104 LEU A CA 1
ATOM 837 C C . LEU A 1 104 ? -5.582 -3.123 3.586 1.00 98.06 104 LEU A C 1
ATOM 839 O O . LEU A 1 104 ? -6.604 -3.283 2.921 1.00 98.06 104 LEU A O 1
ATOM 843 N N . TRP A 1 105 ? -4.549 -2.405 3.164 1.00 97.75 105 TRP A N 1
ATOM 844 C CA . TRP A 1 105 ? -4.428 -1.924 1.795 1.00 97.75 105 TRP A CA 1
ATOM 845 C C . TRP A 1 105 ? -3.331 -2.693 1.082 1.00 97.75 105 TRP A C 1
ATOM 847 O O . TRP A 1 105 ? -2.196 -2.743 1.556 1.00 97.75 105 TRP A O 1
ATOM 857 N N . VAL A 1 106 ? -3.675 -3.253 -0.071 1.00 97.94 106 VAL A N 1
ATOM 858 C CA . VAL A 1 106 ? -2.729 -3.874 -0.997 1.00 97.94 106 VAL A CA 1
ATOM 859 C C . VAL A 1 106 ? -2.688 -3.085 -2.291 1.00 97.94 106 VAL A C 1
ATOM 861 O O . VAL A 1 106 ? -3.639 -2.390 -2.636 1.00 97.94 106 VAL A O 1
ATOM 864 N N . ARG A 1 107 ? -1.591 -3.190 -3.023 1.00 97.44 107 ARG A N 1
ATOM 865 C CA . ARG A 1 107 ? -1.384 -2.556 -4.323 1.00 97.44 107 ARG A CA 1
ATOM 866 C C . ARG A 1 107 ? -0.889 -3.606 -5.307 1.00 97.44 107 ARG A C 1
ATOM 868 O O . ARG A 1 107 ? -0.354 -4.631 -4.886 1.00 97.44 107 ARG A O 1
ATOM 875 N N . ASP A 1 108 ? -1.054 -3.368 -6.607 1.00 98.12 108 ASP A N 1
ATOM 876 C CA . ASP A 1 108 ? -0.385 -4.212 -7.599 1.00 98.12 108 ASP A CA 1
ATOM 877 C C . ASP A 1 108 ? 1.133 -4.271 -7.301 1.00 98.12 108 ASP A C 1
ATOM 879 O O . ASP A 1 108 ? 1.754 -3.212 -7.140 1.00 98.12 108 ASP A O 1
ATOM 883 N N . PRO A 1 109 ? 1.732 -5.472 -7.182 1.00 98.19 109 PRO A N 1
ATOM 884 C CA . PRO A 1 109 ? 3.130 -5.611 -6.794 1.00 98.19 109 PRO A CA 1
ATOM 885 C C . PRO A 1 109 ? 4.120 -4.899 -7.719 1.00 98.19 109 PRO A C 1
ATOM 887 O O . PRO A 1 109 ? 5.086 -4.321 -7.221 1.00 98.19 109 PRO A O 1
ATOM 890 N N . LEU A 1 110 ? 3.881 -4.870 -9.037 1.00 98.12 110 LEU A N 1
ATOM 891 C CA . LEU A 1 110 ? 4.767 -4.172 -9.976 1.00 98.12 110 LEU A CA 1
ATOM 892 C C . LEU A 1 110 ? 4.654 -2.654 -9.811 1.00 98.12 110 LEU A C 1
ATOM 894 O O . LEU A 1 110 ? 5.666 -1.956 -9.760 1.00 98.12 110 LEU A O 1
ATOM 898 N N . GLU A 1 111 ? 3.437 -2.133 -9.644 1.00 97.06 111 GLU A N 1
ATOM 899 C CA . GLU A 1 111 ? 3.239 -0.712 -9.341 1.00 97.06 111 GLU A CA 1
ATOM 900 C C . GLU A 1 111 ? 3.894 -0.286 -8.028 1.00 97.06 111 GLU A C 1
ATOM 902 O O . GLU A 1 111 ? 4.507 0.784 -7.942 1.00 97.06 111 GLU A O 1
ATOM 907 N N . ARG A 1 112 ? 3.740 -1.112 -6.989 1.00 96.31 112 ARG A N 1
ATOM 908 C CA . ARG A 1 112 ? 4.342 -0.884 -5.677 1.00 96.31 112 ARG A CA 1
ATOM 909 C C . ARG A 1 112 ? 5.865 -0.888 -5.783 1.00 96.31 112 ARG A C 1
ATOM 911 O O . ARG A 1 112 ? 6.501 0.048 -5.297 1.00 96.31 112 ARG A O 1
ATOM 918 N N . PHE A 1 113 ? 6.428 -1.888 -6.464 1.00 96.19 113 PHE A N 1
ATOM 919 C CA . PHE A 1 113 ? 7.863 -2.006 -6.699 1.00 96.19 113 PHE A CA 1
ATOM 920 C C . PHE A 1 113 ? 8.414 -0.775 -7.417 1.00 96.19 113 PHE A C 1
ATOM 922 O O . PHE A 1 113 ? 9.350 -0.155 -6.916 1.00 96.19 113 PHE A O 1
ATOM 929 N N . LEU A 1 114 ? 7.816 -0.373 -8.545 1.00 95.00 114 LEU A N 1
ATOM 930 C CA . LEU A 1 114 ? 8.279 0.795 -9.293 1.00 95.00 114 LEU A CA 1
ATOM 931 C C . LEU A 1 114 ? 8.177 2.074 -8.453 1.00 95.00 114 LEU A C 1
ATOM 933 O O . LEU A 1 114 ? 9.085 2.897 -8.465 1.00 95.00 114 LEU A O 1
ATOM 937 N N . SER A 1 115 ? 7.113 2.228 -7.661 1.00 92.38 115 SER A N 1
ATOM 938 C CA . SER A 1 115 ? 6.983 3.356 -6.735 1.00 92.38 115 SER A CA 1
ATOM 939 C C . SER A 1 115 ? 8.100 3.384 -5.684 1.00 92.38 115 SER A C 1
ATOM 941 O O . SER A 1 115 ? 8.561 4.467 -5.324 1.00 92.38 115 SER A O 1
ATOM 943 N N . GLY A 1 116 ? 8.526 2.222 -5.182 1.00 91.00 116 GLY A N 1
ATOM 944 C CA . GLY A 1 116 ? 9.684 2.093 -4.296 1.00 91.00 116 GLY A CA 1
ATOM 945 C C . GLY A 1 116 ? 10.997 2.393 -5.011 1.00 91.00 116 GLY A C 1
ATOM 946 O O . GLY A 1 116 ? 11.828 3.129 -4.489 1.00 91.00 116 GLY A O 1
ATOM 947 N N . PHE A 1 117 ? 11.154 1.887 -6.231 1.00 91.19 117 PHE A N 1
ATOM 948 C CA . PHE A 1 117 ? 12.343 2.079 -7.051 1.00 91.19 117 PHE A CA 1
ATOM 949 C C . PHE A 1 117 ? 12.568 3.556 -7.366 1.00 91.19 117 PHE A C 1
ATOM 951 O O . PHE A 1 117 ? 13.646 4.080 -7.108 1.00 91.19 117 PHE A O 1
ATOM 958 N N . LEU A 1 118 ? 11.537 4.252 -7.844 1.00 88.44 118 LEU A N 1
ATOM 959 C CA . LEU A 1 118 ? 11.628 5.678 -8.143 1.00 88.44 118 LEU A CA 1
ATOM 960 C C . LEU A 1 118 ? 11.959 6.488 -6.884 1.00 88.44 118 LEU A C 1
ATOM 962 O O . LEU A 1 118 ? 12.851 7.327 -6.909 1.00 88.44 118 LEU A O 1
ATOM 966 N N . ASP A 1 119 ? 11.317 6.185 -5.758 1.00 84.56 119 ASP A N 1
ATOM 967 C CA . ASP A 1 119 ? 11.548 6.903 -4.503 1.00 84.56 119 ASP A CA 1
ATOM 968 C C . ASP A 1 119 ? 12.932 6.654 -3.887 1.00 84.56 119 ASP A C 1
ATOM 970 O O . ASP A 1 119 ? 13.505 7.557 -3.288 1.00 84.56 119 ASP A O 1
ATOM 974 N N . LYS A 1 120 ? 13.461 5.427 -3.976 1.00 84.62 120 LYS A N 1
ATOM 975 C CA . LYS A 1 120 ? 14.698 5.042 -3.270 1.00 84.62 120 LYS A CA 1
ATOM 976 C C . LYS A 1 120 ? 15.935 5.016 -4.145 1.00 84.62 120 LYS A C 1
ATOM 978 O O . LYS A 1 120 ? 17.031 5.201 -3.626 1.00 84.62 120 LYS A O 1
ATOM 983 N N . CYS A 1 121 ? 15.775 4.742 -5.434 1.00 83.38 121 CYS A N 1
ATOM 984 C CA . CYS A 1 121 ? 16.876 4.558 -6.374 1.00 83.38 121 CYS A CA 1
ATOM 985 C C . CYS A 1 121 ? 17.011 5.709 -7.375 1.00 83.38 121 CYS A C 1
ATOM 987 O O . CYS A 1 121 ? 18.092 5.862 -7.940 1.00 83.38 121 CYS A O 1
ATOM 989 N N . VAL A 1 122 ? 15.960 6.516 -7.583 1.00 82.31 122 VAL A N 1
ATOM 990 C CA . VAL A 1 122 ? 15.976 7.628 -8.551 1.00 82.31 122 VAL A CA 1
ATOM 991 C C . VAL A 1 122 ? 15.931 8.996 -7.862 1.00 82.31 122 VAL A C 1
ATOM 993 O O . VAL A 1 122 ? 16.780 9.838 -8.137 1.00 82.31 122 VAL A O 1
ATOM 996 N N . VAL A 1 123 ? 15.000 9.240 -6.935 1.00 71.56 123 VAL A N 1
ATOM 997 C CA . VAL A 1 123 ? 14.863 10.548 -6.266 1.00 71.56 123 VAL A CA 1
ATOM 998 C C . VAL A 1 123 ? 15.922 10.715 -5.161 1.00 71.56 123 VAL A C 1
ATOM 1000 O O . VAL A 1 123 ? 15.989 9.921 -4.226 1.00 71.56 123 VAL A O 1
ATOM 1003 N N . ARG A 1 124 ? 16.758 11.766 -5.244 1.00 59.56 124 ARG A N 1
ATOM 1004 C CA . ARG A 1 124 ? 17.858 12.051 -4.290 1.00 59.56 124 ARG A CA 1
ATOM 1005 C C . ARG A 1 124 ? 17.549 13.192 -3.320 1.00 59.56 124 ARG A C 1
ATOM 1007 O O . ARG A 1 124 ? 18.351 14.120 -3.200 1.00 59.56 124 ARG A O 1
ATOM 1014 N N . ASP A 1 125 ? 16.426 13.166 -2.620 1.00 53.25 125 ASP A N 1
ATOM 1015 C CA . ASP A 1 125 ? 16.080 14.376 -1.863 1.00 53.25 125 ASP A CA 1
ATOM 1016 C C . ASP A 1 125 ? 16.872 14.567 -0.552 1.00 53.25 125 ASP A C 1
ATOM 1018 O O . ASP A 1 125 ? 16.798 15.609 0.076 1.00 53.25 125 ASP A O 1
ATOM 1022 N N . THR A 1 126 ? 17.719 13.623 -0.121 1.00 55.59 126 THR A N 1
ATOM 1023 C CA . THR A 1 126 ? 18.649 13.870 1.007 1.00 55.59 126 THR A CA 1
ATOM 1024 C C . THR A 1 126 ? 19.855 12.932 0.998 1.00 55.59 126 THR A C 1
ATOM 1026 O O . THR A 1 126 ? 19.812 11.840 0.432 1.00 55.59 126 THR A O 1
ATOM 1029 N N . GLU A 1 127 ? 20.923 13.295 1.710 1.00 55.25 127 GLU A N 1
ATOM 1030 C CA . GLU A 1 127 ? 22.059 12.409 2.015 1.00 55.25 127 GLU A CA 1
ATOM 1031 C C . GLU A 1 127 ? 21.617 11.062 2.636 1.00 55.25 127 GLU A C 1
ATOM 1033 O O . GLU A 1 127 ? 22.224 10.031 2.359 1.00 55.25 127 GLU A O 1
ATOM 1038 N N . HIS A 1 128 ? 20.477 11.034 3.343 1.00 56.69 128 HIS A N 1
ATOM 1039 C CA . HIS A 1 128 ? 19.864 9.815 3.887 1.00 56.69 128 HIS A CA 1
ATOM 1040 C C . HIS A 1 128 ? 19.301 8.859 2.818 1.00 56.69 128 HIS A C 1
ATOM 1042 O O . HIS A 1 128 ? 19.289 7.650 3.035 1.00 56.69 128 HIS A O 1
ATOM 1048 N N . SER A 1 129 ? 18.864 9.359 1.655 1.00 54.72 129 SER A N 1
ATOM 1049 C CA . SER A 1 129 ? 18.306 8.522 0.572 1.00 54.72 129 SER A CA 1
ATOM 1050 C C . SER A 1 129 ? 19.355 7.625 -0.104 1.00 54.72 129 SER A C 1
ATOM 1052 O O . SER A 1 129 ? 19.028 6.546 -0.600 1.00 54.72 129 SER A O 1
ATOM 1054 N N . ARG A 1 130 ? 20.640 8.009 -0.045 1.00 53.81 130 ARG A N 1
ATOM 1055 C CA . ARG A 1 130 ? 21.749 7.331 -0.744 1.00 53.81 130 ARG A CA 1
ATOM 1056 C C . ARG A 1 130 ? 22.051 5.917 -0.243 1.00 53.81 130 ARG A C 1
ATOM 1058 O O . ARG A 1 130 ? 22.682 5.144 -0.960 1.00 53.81 130 ARG A O 1
ATOM 1065 N N . HIS A 1 131 ? 21.600 5.571 0.961 1.00 59.12 131 HIS A N 1
ATOM 1066 C CA . HIS A 1 131 ? 21.821 4.254 1.565 1.00 59.12 131 HIS A CA 1
ATOM 1067 C C . HIS A 1 131 ? 20.639 3.289 1.390 1.00 59.12 131 HIS A C 1
ATOM 1069 O O . HIS A 1 131 ? 20.723 2.147 1.830 1.00 59.12 131 HIS A O 1
ATOM 1075 N N . ILE A 1 132 ? 19.537 3.729 0.771 1.00 72.12 132 ILE A N 1
ATOM 1076 C CA . ILE A 1 132 ? 18.261 2.997 0.834 1.00 72.12 132 ILE A CA 1
ATOM 1077 C C . ILE A 1 132 ? 18.015 2.130 -0.410 1.00 72.12 132 ILE A C 1
ATOM 1079 O O . ILE A 1 132 ? 17.323 1.116 -0.322 1.00 72.12 132 ILE A O 1
ATOM 1083 N N . CYS A 1 133 ? 18.602 2.467 -1.564 1.00 82.81 133 CYS A N 1
ATOM 1084 C CA . CYS A 1 133 ? 18.516 1.604 -2.744 1.00 82.81 133 CYS A CA 1
ATOM 1085 C C . CYS A 1 133 ? 19.396 0.355 -2.576 1.00 82.81 133 CYS A C 1
ATOM 1087 O O . CYS A 1 133 ? 20.599 0.396 -2.839 1.00 82.81 133 CYS A O 1
ATOM 1089 N N . SER A 1 134 ? 18.797 -0.771 -2.183 1.00 81.56 134 SER A N 1
ATOM 1090 C CA . SER A 1 134 ? 19.503 -2.049 -1.984 1.00 81.56 134 SER A CA 1
ATOM 1091 C C . SER A 1 134 ? 20.222 -2.569 -3.222 1.00 81.56 134 SER A C 1
ATOM 1093 O O . SER A 1 134 ? 21.210 -3.287 -3.110 1.00 81.56 134 SER A O 1
ATOM 1095 N N . PHE A 1 135 ? 19.767 -2.164 -4.404 1.00 81.19 135 PHE A N 1
ATOM 1096 C CA . PHE A 1 135 ? 20.335 -2.602 -5.673 1.00 81.19 135 PHE A CA 1
ATOM 1097 C C . PHE A 1 135 ? 21.651 -1.886 -6.037 1.00 81.19 135 PHE A C 1
ATOM 1099 O O . PHE A 1 135 ? 22.296 -2.255 -7.014 1.00 81.19 135 PHE A O 1
ATOM 1106 N N . ASN A 1 136 ? 22.065 -0.874 -5.259 1.00 71.38 136 ASN A N 1
ATOM 1107 C CA . ASN A 1 136 ? 23.357 -0.189 -5.414 1.00 71.38 136 ASN A CA 1
ATOM 1108 C C . ASN A 1 136 ? 24.522 -0.896 -4.705 1.00 71.38 136 ASN A C 1
ATOM 1110 O O . ASN A 1 136 ? 25.674 -0.488 -4.867 1.00 71.38 136 ASN A O 1
ATOM 1114 N N . TRP A 1 137 ? 24.248 -1.910 -3.885 1.00 62.09 137 TRP A N 1
ATOM 1115 C CA . TRP A 1 137 ? 25.287 -2.690 -3.220 1.00 62.09 137 TRP A CA 1
ATOM 1116 C C . TRP A 1 137 ? 25.776 -3.776 -4.198 1.00 62.09 137 TRP A C 1
ATOM 1118 O O . TRP A 1 137 ? 24.936 -4.380 -4.847 1.00 62.09 137 TRP A O 1
ATOM 1128 N N . PHE A 1 138 ? 27.096 -4.013 -4.295 1.00 53.50 138 PHE A N 1
ATOM 1129 C CA . PHE A 1 138 ? 27.850 -4.953 -5.176 1.00 53.50 138 PHE A CA 1
ATOM 1130 C C . PHE A 1 138 ? 28.535 -4.293 -6.398 1.00 53.50 138 PHE A C 1
ATOM 1132 O O . PHE A 1 138 ? 27.897 -3.646 -7.215 1.00 53.50 138 PHE A O 1
ATOM 1139 N N . LYS A 1 139 ? 29.870 -4.358 -6.580 1.00 45.62 139 LYS A N 1
ATOM 1140 C CA . LYS A 1 139 ? 30.875 -5.415 -6.299 1.00 45.62 139 LYS A CA 1
ATOM 1141 C C . LYS A 1 139 ? 32.080 -4.953 -5.440 1.00 45.62 139 LYS A C 1
ATOM 1143 O O . LYS A 1 139 ? 32.494 -3.801 -5.501 1.00 45.62 139 LYS A O 1
ATOM 1148 N N . ASN A 1 140 ? 32.699 -5.895 -4.712 1.00 49.06 140 ASN A N 1
ATOM 1149 C CA . ASN A 1 140 ? 34.024 -5.807 -4.051 1.00 49.06 140 ASN A CA 1
ATOM 1150 C C . ASN A 1 140 ? 34.217 -4.802 -2.894 1.00 49.06 140 ASN A C 1
ATOM 1152 O O . ASN A 1 140 ? 35.342 -4.388 -2.627 1.00 49.06 140 ASN A O 1
ATOM 1156 N N . GLY A 1 141 ? 33.162 -4.415 -2.172 1.00 51.03 141 GLY A N 1
ATOM 1157 C CA . GLY A 1 141 ? 33.308 -3.576 -0.968 1.00 51.03 141 GLY A CA 1
ATOM 1158 C C . GLY A 1 141 ? 33.753 -2.132 -1.234 1.00 51.03 141 GLY A C 1
ATOM 1159 O O . GLY A 1 141 ? 33.929 -1.363 -0.294 1.00 51.03 141 GLY A O 1
ATOM 1160 N N . THR A 1 142 ? 33.890 -1.733 -2.498 1.00 49.25 142 THR A N 1
ATOM 1161 C CA . THR A 1 142 ? 34.122 -0.347 -2.896 1.00 49.25 142 THR A CA 1
ATOM 1162 C C . THR A 1 142 ? 32.837 0.212 -3.489 1.00 49.25 142 THR A C 1
ATOM 1164 O O . THR A 1 142 ? 32.649 0.193 -4.704 1.00 49.25 142 THR A O 1
ATOM 1167 N N . SER A 1 143 ? 31.935 0.716 -2.642 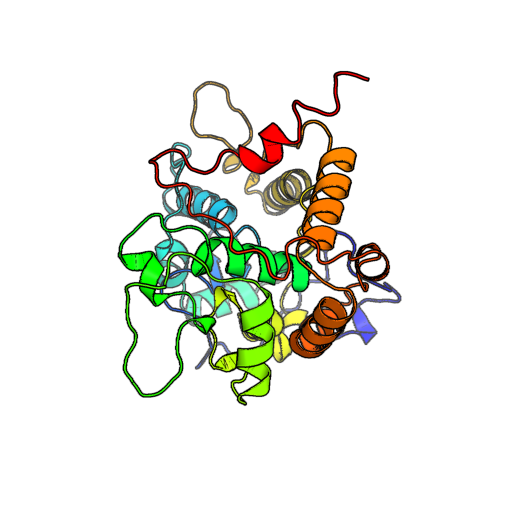1.00 49.81 143 SER A N 1
ATOM 1168 C CA . SER A 1 143 ? 30.891 1.619 -3.122 1.00 49.81 143 SER A CA 1
ATOM 1169 C C . SER A 1 1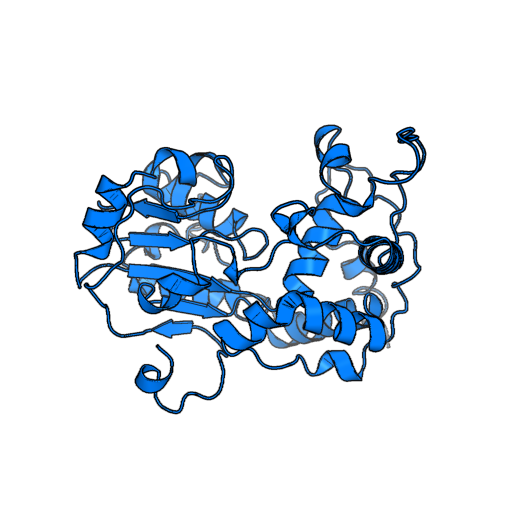43 ? 31.566 2.928 -3.522 1.00 49.81 143 SER A C 1
ATOM 1171 O O . SER A 1 143 ? 31.885 3.769 -2.677 1.00 49.81 143 SER A O 1
ATOM 1173 N N . THR A 1 144 ? 31.823 3.132 -4.809 1.00 50.94 144 THR A N 1
ATOM 1174 C CA . THR A 1 144 ? 32.130 4.478 -5.281 1.00 50.94 144 THR A CA 1
ATOM 1175 C C . THR A 1 144 ? 30.820 5.258 -5.255 1.00 50.94 144 THR A C 1
ATOM 1177 O O . THR A 1 144 ? 30.008 5.200 -6.173 1.00 50.94 144 THR A O 1
ATOM 1180 N N . HIS A 1 145 ? 30.599 6.005 -4.170 1.00 54.06 145 HIS A N 1
ATOM 1181 C CA . HIS A 1 145 ? 29.459 6.919 -3.994 1.00 54.06 145 HIS A CA 1
ATOM 1182 C C . HIS A 1 145 ? 29.240 7.879 -5.187 1.00 54.06 145 HIS A C 1
ATOM 1184 O O . HIS A 1 145 ? 28.172 8.473 -5.320 1.00 54.06 145 HIS A O 1
ATOM 1190 N N . ALA A 1 146 ? 30.237 8.014 -6.066 1.00 51.00 146 ALA A N 1
ATOM 1191 C CA . ALA A 1 146 ? 30.239 8.875 -7.238 1.00 51.00 146 ALA A CA 1
ATOM 1192 C C . ALA A 1 146 ? 29.272 8.459 -8.372 1.00 51.00 146 ALA A C 1
ATOM 1194 O O . ALA A 1 146 ? 28.848 9.347 -9.102 1.00 51.00 146 ALA A O 1
ATOM 1195 N N . ASP A 1 147 ? 28.870 7.184 -8.509 1.00 55.03 147 ASP A N 1
ATOM 1196 C CA . ASP A 1 147 ? 28.000 6.726 -9.627 1.00 55.03 147 ASP A CA 1
ATOM 1197 C C . ASP A 1 147 ? 26.528 6.486 -9.218 1.00 55.03 147 ASP A C 1
ATOM 1199 O O . ASP A 1 147 ? 25.740 5.861 -9.920 1.00 55.03 147 ASP A O 1
ATOM 1203 N N . GLN A 1 148 ? 26.116 6.993 -8.052 1.00 57.84 148 GLN A N 1
ATOM 1204 C CA . GLN A 1 148 ? 24.752 6.820 -7.527 1.00 57.84 148 GLN A CA 1
ATOM 1205 C C . GLN A 1 148 ? 23.713 7.767 -8.162 1.00 57.84 148 GLN A C 1
ATOM 1207 O O . GLN A 1 148 ? 22.645 7.974 -7.592 1.00 57.84 148 GLN A O 1
ATOM 1212 N N . SER A 1 149 ? 24.039 8.486 -9.241 1.00 57.91 149 SER A N 1
ATOM 1213 C CA . SER A 1 149 ? 23.114 9.458 -9.861 1.00 57.91 149 SER A CA 1
ATOM 1214 C C . SER A 1 149 ? 22.188 8.827 -10.884 1.00 57.91 149 SER A C 1
ATOM 1216 O O . SER A 1 149 ? 21.277 9.501 -11.346 1.00 57.91 149 SER A O 1
ATOM 1218 N N . ARG A 1 150 ? 22.452 7.584 -11.288 1.00 71.06 150 ARG A N 1
ATOM 1219 C CA . ARG A 1 150 ? 21.863 7.004 -12.489 1.00 71.06 150 ARG A CA 1
ATOM 1220 C C . ARG A 1 150 ? 21.710 5.496 -12.329 1.00 71.06 150 ARG A C 1
ATOM 1222 O O . ARG A 1 150 ? 22.574 4.723 -12.741 1.00 71.06 150 ARG A O 1
ATOM 1229 N N . PHE A 1 151 ? 20.611 5.075 -11.706 1.00 79.94 151 PHE A N 1
ATOM 1230 C CA . PHE A 1 151 ? 20.305 3.660 -11.517 1.00 79.94 151 PHE A CA 1
ATOM 1231 C C . PHE A 1 151 ? 19.197 3.217 -12.485 1.00 79.94 151 PHE A C 1
ATOM 1233 O O . PHE A 1 151 ? 18.028 3.474 -12.205 1.00 79.94 151 PHE A O 1
ATOM 1240 N N . PRO A 1 152 ? 19.528 2.589 -13.632 1.00 89.75 152 PRO A N 1
ATOM 1241 C CA . PRO A 1 152 ? 18.515 2.094 -14.558 1.00 89.75 152 PRO A CA 1
ATOM 1242 C C . PRO A 1 152 ? 17.821 0.860 -13.979 1.00 89.75 152 PRO A C 1
ATOM 1244 O O . PRO A 1 152 ? 18.441 0.049 -13.280 1.00 89.75 152 PRO A O 1
ATOM 1247 N N . LEU A 1 153 ? 16.543 0.678 -14.315 1.00 91.69 153 LEU A N 1
ATOM 1248 C CA . LEU A 1 153 ? 15.746 -0.441 -13.810 1.00 91.69 153 LEU A CA 1
ATOM 1249 C C . LEU A 1 153 ? 16.344 -1.799 -14.211 1.00 91.69 153 LEU A C 1
ATOM 1251 O O . LEU A 1 153 ? 16.275 -2.757 -13.443 1.00 91.69 153 LEU A O 1
ATOM 1255 N N . SER A 1 154 ? 17.033 -1.870 -15.352 1.00 92.12 154 SER A N 1
ATOM 1256 C CA . SER A 1 154 ? 17.712 -3.084 -15.808 1.00 92.12 154 SER A CA 1
ATOM 1257 C C . SER A 1 154 ? 18.771 -3.630 -14.847 1.00 92.12 154 SER A C 1
ATOM 1259 O O . SER A 1 154 ? 19.062 -4.824 -14.893 1.00 92.12 154 SER A O 1
ATOM 1261 N N . ARG A 1 155 ? 19.334 -2.809 -13.946 1.00 90.00 155 ARG A N 1
ATOM 1262 C CA . ARG A 1 155 ? 20.271 -3.297 -12.916 1.00 90.00 155 ARG A CA 1
ATOM 1263 C C . ARG A 1 155 ? 19.590 -4.136 -11.835 1.00 90.00 155 ARG A C 1
ATOM 1265 O O . ARG A 1 155 ? 20.253 -4.973 -11.234 1.00 90.00 155 ARG A O 1
ATOM 1272 N N . VAL A 1 156 ? 18.284 -3.968 -11.620 1.00 91.69 156 VAL A N 1
ATOM 1273 C CA . VAL A 1 156 ? 17.523 -4.801 -10.676 1.00 91.69 156 VAL A CA 1
ATOM 1274 C C . VAL A 1 156 ? 17.576 -6.267 -11.098 1.00 91.69 156 VAL A C 1
ATOM 1276 O O . VAL A 1 156 ? 17.807 -7.134 -10.264 1.00 91.69 156 VAL A O 1
ATOM 1279 N N . ARG A 1 157 ? 17.423 -6.557 -12.397 1.00 91.19 157 ARG A N 1
ATOM 1280 C CA . ARG A 1 157 ? 17.515 -7.932 -12.905 1.00 91.19 157 ARG A CA 1
ATOM 1281 C C . ARG A 1 157 ? 18.882 -8.550 -12.611 1.00 91.19 157 ARG A C 1
ATOM 1283 O O . ARG A 1 157 ? 18.938 -9.638 -12.050 1.00 91.19 157 ARG A O 1
ATOM 1290 N N . ALA A 1 158 ? 19.956 -7.824 -12.920 1.00 88.69 158 ALA A N 1
ATOM 1291 C CA . ALA A 1 158 ? 21.321 -8.277 -12.654 1.00 88.69 158 ALA A CA 1
ATOM 1292 C C . ALA A 1 158 ? 21.552 -8.562 -11.159 1.00 88.69 158 ALA A C 1
ATOM 1294 O O . ALA A 1 158 ? 22.202 -9.539 -10.812 1.00 88.69 158 ALA A O 1
ATOM 1295 N N . TRP A 1 159 ? 20.965 -7.755 -10.270 1.00 88.06 159 TRP A N 1
ATOM 1296 C CA . TRP A 1 159 ? 21.056 -7.973 -8.827 1.00 88.06 159 TRP A CA 1
ATOM 1297 C C . TRP A 1 159 ? 20.460 -9.321 -8.392 1.00 88.06 159 TRP A C 1
ATOM 1299 O O . TRP A 1 159 ? 21.081 -10.027 -7.599 1.00 88.06 159 TRP A O 1
ATOM 1309 N N . PHE A 1 160 ? 19.304 -9.710 -8.940 1.00 90.19 160 PHE A N 1
ATOM 1310 C CA . PHE A 1 160 ? 18.725 -11.035 -8.686 1.00 90.19 160 PHE A CA 1
ATOM 1311 C C . PHE A 1 160 ? 19.529 -12.163 -9.347 1.00 90.19 160 PHE A C 1
ATOM 1313 O O . PHE A 1 160 ? 19.697 -13.227 -8.757 1.00 90.19 160 PHE A O 1
ATOM 1320 N N . GLU A 1 161 ? 20.044 -11.943 -10.559 1.00 88.81 161 GLU A N 1
ATOM 1321 C CA . GLU A 1 161 ? 20.872 -12.922 -11.283 1.00 88.81 161 GLU A CA 1
ATOM 1322 C C . GLU A 1 161 ? 22.213 -13.194 -10.578 1.00 88.81 161 GLU A C 1
ATOM 1324 O O . GLU A 1 161 ? 22.721 -14.313 -10.641 1.00 88.81 161 GLU A O 1
ATOM 1329 N N . ASP A 1 162 ? 22.735 -12.217 -9.833 1.00 86.75 162 ASP A N 1
ATOM 1330 C CA . ASP A 1 162 ? 23.904 -12.361 -8.956 1.00 86.75 162 ASP A CA 1
ATOM 1331 C C . ASP A 1 162 ? 23.603 -13.171 -7.669 1.00 86.75 162 ASP A C 1
ATOM 1333 O O . ASP A 1 162 ? 24.492 -13.379 -6.841 1.00 86.75 162 ASP A O 1
ATOM 1337 N N . GLY A 1 163 ? 22.370 -13.664 -7.500 1.00 86.31 163 GLY A N 1
ATOM 1338 C CA . GLY A 1 163 ? 21.961 -14.549 -6.407 1.00 86.31 163 GLY A CA 1
ATOM 1339 C C . GLY A 1 163 ? 21.401 -13.841 -5.173 1.00 86.31 163 GLY A C 1
ATOM 1340 O O . GLY A 1 163 ? 21.140 -14.510 -4.174 1.00 86.31 163 GLY A O 1
ATOM 1341 N N . ASN A 1 164 ? 21.199 -12.522 -5.226 1.00 85.88 164 ASN A N 1
ATOM 1342 C CA . ASN A 1 164 ? 20.541 -11.791 -4.144 1.00 85.88 164 ASN A CA 1
ATOM 1343 C C . ASN A 1 164 ? 19.025 -12.044 -4.176 1.00 85.88 164 ASN A C 1
ATOM 1345 O O . ASN A 1 164 ? 18.398 -12.031 -5.239 1.00 85.88 164 ASN A O 1
ATOM 1349 N N . GLY A 1 165 ? 18.420 -12.283 -3.014 1.00 85.31 165 GLY A N 1
ATOM 1350 C CA . GLY A 1 165 ? 16.988 -12.543 -2.881 1.00 85.31 165 GLY A CA 1
ATOM 1351 C C . GLY A 1 165 ? 16.214 -11.296 -2.475 1.00 85.31 165 GLY A C 1
ATOM 1352 O O . GLY A 1 165 ? 16.756 -10.406 -1.843 1.00 85.31 165 GLY A O 1
ATOM 1353 N N . ILE A 1 166 ? 14.904 -11.241 -2.740 1.00 82.56 166 ILE A N 1
ATOM 1354 C CA . ILE A 1 166 ? 14.055 -10.081 -2.384 1.00 82.56 166 ILE A CA 1
ATOM 1355 C C . ILE A 1 166 ? 14.114 -9.705 -0.888 1.00 82.56 166 ILE A C 1
ATOM 1357 O O . ILE A 1 166 ? 13.874 -8.558 -0.529 1.00 82.56 166 ILE A O 1
ATOM 1361 N N . MET A 1 167 ? 14.469 -10.656 -0.022 1.00 79.25 167 MET A N 1
ATOM 1362 C CA . MET A 1 167 ? 14.639 -10.448 1.419 1.00 79.25 167 MET A CA 1
ATOM 1363 C C . MET A 1 167 ? 15.929 -9.700 1.781 1.00 79.25 167 MET A C 1
ATOM 1365 O O . MET A 1 167 ? 15.998 -9.105 2.851 1.00 79.25 167 MET A O 1
ATOM 1369 N N . ASP A 1 168 ? 16.925 -9.695 0.891 1.00 76.62 168 ASP A N 1
ATOM 1370 C CA . ASP A 1 168 ? 18.147 -8.889 1.021 1.00 76.62 168 ASP A CA 1
ATOM 1371 C C . ASP A 1 168 ? 17.900 -7.428 0.606 1.00 76.62 168 ASP A C 1
ATOM 1373 O O . ASP A 1 168 ? 18.746 -6.548 0.797 1.00 76.62 168 ASP A O 1
ATOM 1377 N N . ALA A 1 169 ? 16.732 -7.154 0.016 1.00 77.75 169 ALA A N 1
ATOM 1378 C CA . ALA A 1 169 ? 16.315 -5.814 -0.333 1.00 77.75 169 ALA A CA 1
ATOM 1379 C C . ALA A 1 169 ? 15.689 -5.091 0.868 1.00 77.75 169 ALA A C 1
ATOM 1381 O O . ALA A 1 169 ? 15.179 -5.674 1.821 1.00 77.75 169 ALA A O 1
ATOM 1382 N N . ASN A 1 170 ? 15.710 -3.767 0.798 1.00 84.38 170 ASN A N 1
ATOM 1383 C CA . ASN A 1 170 ? 15.051 -2.889 1.742 1.00 84.38 170 ASN A CA 1
ATOM 1384 C C . ASN A 1 170 ? 13.535 -3.184 1.768 1.00 84.38 170 ASN A C 1
ATOM 1386 O O . ASN A 1 170 ? 12.966 -3.553 0.742 1.00 84.38 170 ASN A O 1
ATOM 1390 N N . THR A 1 171 ? 12.865 -2.975 2.906 1.00 87.31 171 THR A N 1
ATOM 1391 C CA . THR A 1 171 ? 11.432 -3.290 3.110 1.00 87.31 171 THR A CA 1
ATOM 1392 C C . THR A 1 171 ? 10.489 -2.629 2.094 1.00 87.31 171 THR A C 1
ATOM 1394 O O . THR A 1 171 ? 9.426 -3.154 1.770 1.00 87.31 171 THR A O 1
ATOM 1397 N N . HIS A 1 172 ? 10.923 -1.538 1.455 1.00 89.25 172 HIS A N 1
ATOM 1398 C CA . HIS A 1 172 ? 10.214 -0.925 0.326 1.00 89.25 172 HIS A CA 1
ATOM 1399 C C . HIS A 1 172 ? 10.047 -1.859 -0.890 1.00 89.25 172 HIS A C 1
ATOM 1401 O O . HIS A 1 172 ? 9.182 -1.609 -1.731 1.00 89.25 172 HIS A O 1
ATOM 1407 N N . PHE A 1 173 ? 10.863 -2.911 -0.995 1.00 92.25 173 PHE A N 1
ATOM 1408 C CA . PHE A 1 173 ? 10.884 -3.867 -2.101 1.00 92.25 173 PHE A CA 1
ATOM 1409 C C . PHE A 1 173 ? 10.393 -5.265 -1.714 1.00 92.25 173 PHE A C 1
ATOM 1411 O O . PHE A 1 173 ? 10.048 -6.028 -2.609 1.00 92.25 173 PHE A O 1
ATOM 1418 N N . THR A 1 174 ? 10.318 -5.609 -0.424 1.00 93.06 174 THR A N 1
ATOM 1419 C CA . THR A 1 174 ? 9.846 -6.933 0.031 1.00 93.06 174 THR A CA 1
ATOM 1420 C C . THR A 1 174 ? 8.390 -7.183 -0.359 1.00 93.06 174 THR A C 1
ATOM 1422 O O . THR A 1 174 ? 7.668 -6.250 -0.713 1.00 93.06 174 THR A O 1
ATOM 1425 N N . THR A 1 175 ? 7.933 -8.436 -0.332 1.00 96.12 175 THR A N 1
ATOM 1426 C CA . THR A 1 175 ? 6.543 -8.776 -0.678 1.00 96.12 175 THR A CA 1
ATOM 1427 C C . THR A 1 175 ? 5.561 -8.122 0.297 1.00 96.12 175 THR A C 1
ATOM 1429 O O . THR A 1 175 ? 5.860 -7.888 1.467 1.00 96.12 175 THR A O 1
ATOM 1432 N N . GLN A 1 176 ? 4.352 -7.804 -0.155 1.00 96.50 176 GLN A N 1
ATOM 1433 C CA . GLN A 1 176 ? 3.312 -7.303 0.747 1.00 96.50 176 GLN A CA 1
ATOM 1434 C C . GLN A 1 176 ? 2.880 -8.395 1.733 1.00 96.50 176 GLN A C 1
ATOM 1436 O O . GLN A 1 176 ? 2.605 -8.098 2.891 1.00 96.50 176 GLN A O 1
ATOM 1441 N N . ALA A 1 177 ? 2.891 -9.658 1.302 1.00 96.75 177 ALA A N 1
ATOM 1442 C CA . ALA A 1 177 ? 2.616 -10.837 2.117 1.00 96.75 177 ALA A CA 1
ATOM 1443 C C . ALA A 1 177 ? 3.529 -10.963 3.353 1.00 96.75 177 ALA A C 1
ATOM 1445 O O . ALA A 1 177 ? 3.077 -11.450 4.393 1.00 96.75 177 ALA A O 1
ATOM 1446 N N . SER A 1 178 ? 4.775 -10.474 3.277 1.00 94.62 178 SER A N 1
ATOM 1447 C CA . SER A 1 178 ? 5.721 -10.519 4.400 1.00 94.62 178 SER A CA 1
ATOM 1448 C C . SER A 1 178 ? 5.415 -9.506 5.508 1.00 94.62 178 SER A C 1
ATOM 1450 O O . SER A 1 178 ? 6.031 -9.557 6.568 1.00 94.62 178 SER A O 1
ATOM 1452 N N . HIS A 1 179 ? 4.501 -8.559 5.289 1.00 95.12 179 HIS A N 1
ATOM 1453 C CA . HIS A 1 179 ? 4.160 -7.543 6.283 1.00 95.12 179 HIS A CA 1
ATOM 1454 C C . HIS A 1 179 ? 3.075 -8.055 7.219 1.00 95.12 179 HIS A C 1
ATOM 1456 O O . HIS A 1 179 ? 2.190 -8.790 6.791 1.00 95.12 179 HIS A O 1
ATOM 1462 N N . CYS A 1 180 ? 3.117 -7.651 8.492 1.00 96.00 180 CYS A N 1
ATOM 1463 C CA . CYS A 1 180 ? 2.101 -7.978 9.501 1.00 96.00 180 CYS A CA 1
ATOM 1464 C C . CYS A 1 180 ? 1.714 -9.474 9.541 1.00 96.00 180 CYS A C 1
ATOM 1466 O O . CYS A 1 180 ? 0.571 -9.815 9.864 1.00 96.00 180 CYS A O 1
ATOM 1468 N N . GLU A 1 181 ? 2.652 -10.351 9.161 1.00 96.06 181 GLU A N 1
ATOM 1469 C CA . GLU A 1 181 ? 2.480 -11.800 9.034 1.00 96.06 181 GLU A CA 1
ATOM 1470 C C . GLU A 1 181 ? 1.287 -12.214 8.152 1.00 96.06 181 GLU A C 1
ATOM 1472 O O . GLU A 1 181 ? 0.575 -13.185 8.446 1.00 96.06 181 GLU A O 1
ATOM 1477 N N . LEU A 1 182 ? 1.025 -11.465 7.076 1.00 96.50 182 LEU A N 1
ATOM 1478 C CA . LEU A 1 182 ? -0.181 -11.613 6.261 1.00 96.50 182 LEU A CA 1
ATOM 1479 C C . LEU A 1 182 ? -0.342 -13.011 5.658 1.00 96.50 182 LEU A C 1
ATOM 1481 O O . LEU A 1 182 ? -1.474 -13.496 5.610 1.00 96.50 182 LEU A O 1
ATOM 1485 N N . THR A 1 183 ? 0.743 -13.717 5.324 1.00 96.06 183 THR A N 1
ATOM 1486 C CA . THR A 1 183 ? 0.689 -15.121 4.867 1.00 96.06 183 THR A CA 1
ATOM 1487 C C . THR A 1 183 ? -0.094 -16.030 5.830 1.00 96.06 183 THR A C 1
ATOM 1489 O O . THR A 1 183 ? -0.806 -16.935 5.391 1.00 96.06 183 THR A O 1
ATOM 1492 N N . ARG A 1 184 ? -0.043 -15.769 7.147 1.00 95.75 184 ARG A N 1
ATOM 1493 C CA . ARG A 1 184 ? -0.786 -16.537 8.168 1.00 95.75 184 ARG A CA 1
ATOM 1494 C C . ARG A 1 184 ? -1.973 -15.790 8.787 1.00 95.75 184 ARG A C 1
ATOM 1496 O O . ARG A 1 184 ? -2.890 -16.442 9.292 1.00 95.75 184 ARG A O 1
ATOM 1503 N N . ARG A 1 185 ? -1.994 -14.454 8.723 1.00 96.75 185 ARG A N 1
ATOM 1504 C CA . ARG A 1 185 ? -2.997 -13.596 9.385 1.00 96.75 185 ARG A CA 1
ATOM 1505 C C . ARG A 1 185 ? -3.983 -12.894 8.465 1.00 96.75 185 ARG A C 1
ATOM 1507 O O . ARG A 1 185 ? -4.857 -12.209 8.981 1.00 96.75 185 ARG A O 1
ATOM 1514 N N . LEU A 1 186 ? -3.929 -13.066 7.141 1.00 96.19 186 LEU A N 1
ATOM 1515 C CA . LEU A 1 186 ? -4.838 -12.355 6.223 1.00 96.19 186 LEU A CA 1
ATOM 1516 C C . LEU A 1 186 ? -6.320 -12.455 6.634 1.00 96.19 186 LEU A C 1
ATOM 1518 O O . LEU A 1 186 ? -7.055 -11.477 6.557 1.00 96.19 186 LEU A O 1
ATOM 1522 N N . LYS A 1 187 ? -6.748 -13.622 7.139 1.00 95.12 187 LYS A N 1
ATOM 1523 C CA . LYS A 1 187 ? -8.126 -13.868 7.612 1.00 95.12 187 LYS A CA 1
ATOM 1524 C C . LYS A 1 187 ? -8.557 -13.025 8.820 1.00 95.12 187 LYS A C 1
ATOM 1526 O O . LYS A 1 187 ? -9.737 -13.015 9.156 1.00 95.12 187 LYS A O 1
ATOM 1531 N N . GLU A 1 188 ? -7.610 -12.403 9.512 1.00 96.50 188 GLU A N 1
ATOM 1532 C CA . GLU A 1 188 ? -7.859 -11.551 10.671 1.00 96.50 188 GLU A CA 1
ATOM 1533 C C . GLU A 1 188 ? -8.219 -10.119 10.242 1.00 96.50 188 GLU A C 1
ATOM 1535 O O . GLU A 1 188 ? -8.726 -9.360 11.057 1.00 96.50 188 GLU A O 1
ATOM 1540 N N . TYR A 1 189 ? -8.029 -9.746 8.973 1.00 97.56 189 TYR A N 1
ATOM 1541 C CA . TYR A 1 189 ? -8.443 -8.450 8.433 1.00 97.56 189 TYR A CA 1
ATOM 1542 C C . TYR A 1 189 ? -9.859 -8.541 7.866 1.00 97.56 189 TYR A C 1
ATOM 1544 O O . TYR A 1 189 ? -10.203 -9.498 7.173 1.00 97.56 189 TYR A O 1
ATOM 1552 N N . ASN A 1 190 ? -10.697 -7.546 8.166 1.00 97.25 190 ASN A N 1
ATOM 1553 C CA . ASN A 1 190 ? -12.102 -7.524 7.746 1.00 97.25 190 ASN A CA 1
ATOM 1554 C C . ASN A 1 190 ? -12.442 -6.392 6.771 1.00 97.25 190 ASN A C 1
ATOM 1556 O O . ASN A 1 190 ? -13.570 -6.326 6.288 1.00 97.25 190 ASN A O 1
ATOM 1560 N N . ILE A 1 191 ? -11.478 -5.529 6.454 1.00 97.69 191 ILE A N 1
ATOM 1561 C CA . ILE A 1 191 ? -11.576 -4.539 5.384 1.00 97.69 191 ILE A CA 1
ATOM 1562 C C . ILE A 1 191 ? -10.292 -4.647 4.564 1.00 97.69 191 ILE A C 1
ATOM 1564 O O . ILE A 1 191 ? -9.221 -4.304 5.056 1.00 97.69 191 ILE A O 1
ATOM 1568 N N . ILE A 1 192 ? -10.386 -5.135 3.328 1.00 97.50 192 ILE A N 1
ATOM 1569 C CA . ILE A 1 192 ? -9.235 -5.298 2.431 1.00 97.50 192 ILE A CA 1
ATOM 1570 C C . ILE A 1 192 ? -9.481 -4.464 1.179 1.00 97.50 192 ILE A C 1
ATOM 1572 O O . ILE A 1 192 ? -10.448 -4.703 0.461 1.00 97.50 192 ILE A O 1
ATOM 1576 N N . GLY A 1 193 ? -8.635 -3.469 0.932 1.00 96.44 193 GLY A N 1
ATOM 1577 C CA . GLY A 1 193 ? -8.728 -2.579 -0.223 1.00 96.44 193 GLY A CA 1
ATOM 1578 C C . GLY A 1 193 ? -7.605 -2.801 -1.228 1.00 96.44 193 GLY A C 1
ATOM 1579 O O . GLY A 1 193 ? -6.440 -2.877 -0.842 1.00 96.44 193 GLY A O 1
ATOM 1580 N N . LEU A 1 194 ? -7.945 -2.844 -2.519 1.00 97.00 194 LEU A N 1
ATOM 1581 C CA . LEU A 1 194 ? -6.977 -2.663 -3.601 1.00 97.00 194 LEU A CA 1
ATOM 1582 C C . LEU A 1 194 ? -6.768 -1.171 -3.872 1.00 97.00 194 LEU A C 1
ATOM 1584 O O . LEU A 1 194 ? -7.660 -0.476 -4.356 1.00 97.00 194 LEU A O 1
ATOM 1588 N N . MET A 1 195 ? -5.569 -0.685 -3.583 1.00 95.31 195 MET A N 1
ATOM 1589 C CA . MET A 1 195 ? -5.136 0.663 -3.900 1.00 95.31 195 MET A CA 1
ATOM 1590 C C . MET A 1 195 ? -4.885 0.779 -5.403 1.00 95.31 195 MET A C 1
ATOM 1592 O O . MET A 1 195 ? -3.940 0.201 -5.939 1.00 95.31 195 MET A O 1
ATOM 1596 N N . THR A 1 196 ? -5.689 1.606 -6.064 1.00 94.06 196 THR A N 1
ATOM 1597 C CA . THR A 1 196 ? -5.439 2.070 -7.433 1.00 94.06 196 THR A CA 1
ATOM 1598 C C . THR A 1 196 ? -5.385 3.591 -7.440 1.00 94.06 196 THR A C 1
ATOM 1600 O O . THR A 1 196 ? -6.080 4.229 -6.648 1.00 94.06 196 THR A O 1
ATOM 1603 N N . LYS A 1 197 ? -4.615 4.206 -8.346 1.00 88.25 197 LYS A N 1
ATOM 1604 C CA . LYS A 1 197 ? -4.608 5.678 -8.463 1.00 88.25 197 LYS A CA 1
ATOM 1605 C C . LYS A 1 197 ? -6.009 6.258 -8.699 1.00 88.25 197 LYS A C 1
ATOM 1607 O O . LYS A 1 197 ? -6.341 7.292 -8.134 1.00 88.25 197 LYS A O 1
ATOM 1612 N N . ALA A 1 198 ? -6.846 5.563 -9.469 1.00 89.56 198 ALA A N 1
ATOM 1613 C CA . ALA A 1 198 ? -8.193 6.017 -9.805 1.00 89.56 198 ALA A CA 1
ATOM 1614 C C . ALA A 1 198 ? -9.171 5.990 -8.622 1.00 89.56 198 ALA A C 1
ATOM 1616 O O . ALA A 1 198 ? -10.051 6.846 -8.526 1.00 89.56 198 ALA A O 1
ATOM 1617 N N . SER A 1 199 ? -9.065 4.991 -7.742 1.00 91.94 199 SER A N 1
ATOM 1618 C CA . SER A 1 199 ? -10.074 4.752 -6.706 1.00 91.94 199 SER A CA 1
ATOM 1619 C C . SER A 1 199 ? -9.616 5.074 -5.289 1.00 91.94 199 SER A C 1
ATOM 1621 O O . SER A 1 199 ? -10.473 5.292 -4.434 1.00 91.94 199 SER A O 1
ATOM 1623 N N . PHE A 1 200 ? -8.304 5.164 -5.038 1.00 93.69 200 PHE A N 1
ATOM 1624 C CA . PHE A 1 200 ? -7.740 5.233 -3.688 1.00 93.69 200 PHE A CA 1
ATOM 1625 C C . PHE A 1 200 ? -8.388 6.311 -2.818 1.00 93.69 200 PHE A C 1
ATOM 1627 O O . PHE A 1 200 ? -8.891 5.990 -1.748 1.00 93.69 200 PHE A O 1
ATOM 1634 N N . SER A 1 201 ? -8.468 7.562 -3.279 1.00 94.38 201 SER A N 1
ATOM 1635 C CA . SER A 1 201 ? -9.036 8.649 -2.470 1.00 94.38 201 SER A CA 1
ATOM 1636 C C . SER A 1 201 ? -10.511 8.439 -2.116 1.00 94.38 201 SER A C 1
ATOM 1638 O O . SER A 1 201 ? -10.937 8.695 -0.987 1.00 94.38 201 SER A O 1
ATOM 1640 N N . ARG A 1 202 ? -11.310 7.956 -3.076 1.00 95.25 202 ARG A N 1
ATOM 1641 C CA . ARG A 1 202 ? -12.734 7.657 -2.865 1.00 95.25 202 ARG A CA 1
ATOM 1642 C C . ARG A 1 202 ? -12.890 6.518 -1.864 1.00 95.25 202 ARG A C 1
ATOM 1644 O O . ARG A 1 202 ? -13.684 6.615 -0.934 1.00 95.25 202 ARG A O 1
ATOM 1651 N N . ASP A 1 203 ? -12.139 5.449 -2.074 1.00 95.81 203 ASP A N 1
ATOM 1652 C CA . ASP A 1 203 ? -12.245 4.229 -1.293 1.00 95.81 203 ASP A CA 1
ATOM 1653 C C . ASP A 1 203 ? -11.702 4.443 0.138 1.00 95.81 203 ASP A C 1
ATOM 1655 O O . ASP A 1 203 ? -12.325 4.001 1.098 1.00 95.81 203 ASP A O 1
ATOM 1659 N N . ALA A 1 204 ? -10.619 5.211 0.309 1.00 96.69 204 ALA A N 1
ATOM 1660 C CA . ALA A 1 204 ? -10.097 5.633 1.611 1.00 96.69 204 ALA A CA 1
ATOM 1661 C C . ALA A 1 204 ? -11.093 6.510 2.386 1.00 96.69 204 ALA A C 1
ATOM 1663 O O . ALA A 1 204 ? -11.335 6.263 3.569 1.00 96.69 204 ALA A O 1
ATOM 1664 N N . SER A 1 205 ? -11.731 7.475 1.711 1.00 96.69 205 SER A N 1
ATOM 1665 C CA . SER A 1 205 ? -12.802 8.290 2.307 1.00 96.69 205 SER A CA 1
ATOM 1666 C C . SER A 1 205 ? -13.974 7.421 2.778 1.00 96.69 205 SER A C 1
ATOM 1668 O O . SER A 1 205 ? -14.428 7.555 3.911 1.00 96.69 205 SER A O 1
ATOM 1670 N N . CYS A 1 206 ? -14.410 6.472 1.943 1.00 96.19 206 CYS A N 1
ATOM 1671 C CA . CYS A 1 206 ? -15.476 5.521 2.270 1.00 96.19 206 CYS A CA 1
ATOM 1672 C C . CYS A 1 206 ? -15.118 4.639 3.480 1.00 96.19 206 CYS A C 1
ATOM 1674 O O . CYS A 1 206 ? -15.956 4.401 4.351 1.00 96.19 206 CYS A O 1
ATOM 1676 N N . ILE A 1 207 ? -13.865 4.180 3.583 1.00 96.31 207 ILE A N 1
ATOM 1677 C CA . ILE A 1 207 ? -13.405 3.431 4.758 1.00 96.31 207 ILE A CA 1
ATOM 1678 C C . ILE A 1 207 ? -13.490 4.299 6.016 1.00 96.31 207 ILE A C 1
ATOM 1680 O O . ILE A 1 207 ? -14.015 3.821 7.019 1.00 96.31 207 ILE A O 1
ATOM 1684 N N . LEU A 1 208 ? -13.037 5.558 5.975 1.00 97.62 208 LEU A N 1
ATOM 1685 C CA . LEU A 1 208 ? -13.125 6.458 7.131 1.00 97.62 208 LEU A CA 1
ATOM 1686 C C . LEU A 1 208 ? -14.569 6.689 7.584 1.00 97.62 208 LEU A C 1
ATOM 1688 O O . LEU A 1 208 ? -14.840 6.647 8.781 1.00 97.62 208 LEU A O 1
ATOM 1692 N N . GLU A 1 209 ? -15.510 6.862 6.656 1.00 96.94 209 GLU A N 1
ATOM 1693 C CA . GLU A 1 209 ? -16.942 6.921 6.981 1.00 96.94 209 GLU A CA 1
ATOM 1694 C C . GLU A 1 209 ? -17.424 5.630 7.652 1.00 96.94 209 GLU A C 1
ATOM 1696 O O . GLU A 1 209 ? -18.084 5.673 8.693 1.00 96.94 209 GLU A O 1
ATOM 1701 N N . ARG A 1 210 ? -17.047 4.473 7.096 1.00 95.31 210 ARG A N 1
ATOM 1702 C CA . ARG A 1 210 ? -17.460 3.158 7.596 1.00 95.31 210 ARG A CA 1
ATOM 1703 C C . ARG A 1 210 ? -16.951 2.861 9.003 1.00 95.31 210 ARG A C 1
ATOM 1705 O O . ARG A 1 210 ? -17.644 2.177 9.746 1.00 95.31 210 ARG A O 1
ATOM 1712 N N . VAL A 1 211 ? -15.763 3.347 9.352 1.00 96.38 211 VAL A N 1
ATOM 1713 C CA . VAL A 1 211 ? -15.166 3.150 10.683 1.00 96.38 211 VAL A CA 1
ATOM 1714 C C . VAL A 1 211 ? -15.473 4.299 11.651 1.00 96.38 211 VAL A C 1
ATOM 1716 O O . VAL A 1 211 ? -14.850 4.410 12.705 1.00 96.38 211 VAL A O 1
ATOM 1719 N N . HIS A 1 212 ? -16.420 5.175 11.294 1.00 97.12 212 HIS A N 1
ATOM 1720 C CA . HIS A 1 212 ? -16.829 6.340 12.086 1.00 97.12 212 HIS A CA 1
ATOM 1721 C C . HIS A 1 212 ? -15.678 7.317 12.394 1.00 97.12 212 HIS A C 1
ATOM 1723 O O . HIS A 1 212 ? -15.643 7.950 13.444 1.00 97.12 212 HIS A O 1
ATOM 1729 N N . GLN A 1 213 ? -14.738 7.443 11.454 1.00 97.62 213 GLN A N 1
ATOM 1730 C CA . GLN A 1 213 ? -13.542 8.288 11.516 1.00 97.62 213 GLN A CA 1
ATOM 1731 C C . GLN A 1 213 ? -13.520 9.356 10.403 1.00 97.62 213 GLN A C 1
ATOM 1733 O O . GLN A 1 213 ? -12.462 9.888 10.071 1.00 97.62 213 GLN A O 1
ATOM 1738 N N . SER A 1 214 ? -14.672 9.688 9.807 1.00 97.25 214 SER A N 1
ATOM 1739 C CA . SER A 1 214 ? -14.768 10.639 8.685 1.00 97.25 214 SER A CA 1
ATOM 1740 C C . SER A 1 214 ? -14.274 12.048 9.019 1.00 97.25 214 SER A C 1
ATOM 1742 O O . SER A 1 214 ? -13.753 12.715 8.130 1.00 97.25 214 SER A O 1
ATOM 1744 N N . VAL A 1 215 ? -14.359 12.471 10.285 1.00 96.31 215 VAL A N 1
ATOM 1745 C CA . VAL A 1 215 ? -13.867 13.782 10.752 1.00 96.31 215 VAL A CA 1
ATOM 1746 C C . VAL A 1 215 ? -12.374 13.988 10.482 1.00 96.31 215 VAL A C 1
ATOM 1748 O O . VAL A 1 215 ? -11.931 15.107 10.274 1.00 96.31 215 VAL A O 1
ATOM 1751 N N . TRP A 1 216 ? -11.579 12.916 10.415 1.00 96.69 216 TRP A N 1
ATOM 1752 C CA . TRP A 1 216 ? -10.138 13.029 10.164 1.00 96.69 216 TRP A CA 1
ATOM 1753 C C . TRP A 1 216 ? -9.794 13.212 8.684 1.00 96.69 216 TRP A C 1
ATOM 1755 O O . TRP A 1 216 ? -8.644 13.510 8.356 1.00 96.69 216 TRP A O 1
ATOM 1765 N N . ASN A 1 217 ? -10.772 13.070 7.784 1.00 96.56 217 ASN A N 1
ATOM 1766 C CA . ASN A 1 217 ? -10.606 13.280 6.350 1.00 96.56 217 ASN A CA 1
ATOM 1767 C C . ASN A 1 217 ? -10.647 14.770 5.973 1.00 96.56 217 ASN A C 1
ATOM 1769 O O . ASN A 1 217 ? -11.295 15.127 5.001 1.00 96.56 217 ASN A O 1
ATOM 1773 N N . GLU A 1 218 ? -9.961 15.649 6.699 1.00 94.44 218 GLU A N 1
ATOM 1774 C CA . GLU A 1 218 ? -9.950 17.099 6.441 1.00 94.44 218 GLU A CA 1
ATOM 1775 C C . GLU A 1 218 ? -8.527 17.604 6.208 1.00 94.44 218 GLU A C 1
ATOM 1777 O O . GLU A 1 218 ? -7.610 17.159 6.883 1.00 94.44 218 GLU A O 1
ATOM 1782 N N . GLN A 1 219 ? -8.292 18.538 5.284 1.00 87.75 219 GLN A N 1
ATOM 1783 C CA . GLN A 1 219 ? -6.943 19.070 5.003 1.00 87.75 219 GLN A CA 1
ATOM 1784 C C . GLN A 1 219 ? -6.382 20.013 6.085 1.00 87.75 219 GLN A C 1
ATOM 1786 O O . GLN A 1 219 ? -5.239 20.442 5.961 1.00 87.75 219 GLN A O 1
ATOM 1791 N N . GLY A 1 220 ? -7.142 20.325 7.142 1.00 75.94 220 GLY A N 1
ATOM 1792 C CA . GLY A 1 220 ? -6.664 21.177 8.236 1.00 75.94 220 GLY A CA 1
ATOM 1793 C C . GLY A 1 220 ? -6.704 22.687 7.956 1.00 75.94 220 GLY A C 1
ATOM 1794 O O . GLY A 1 220 ? -6.104 23.460 8.696 1.00 75.94 220 GLY A O 1
ATOM 1795 N N . GLY A 1 221 ? -7.396 23.110 6.891 1.00 74.88 221 GLY A N 1
ATOM 1796 C CA . GLY A 1 221 ? -7.619 24.517 6.531 1.00 74.88 221 GLY A CA 1
ATOM 1797 C C . GLY A 1 221 ? -9.067 24.974 6.743 1.00 74.88 221 GLY A C 1
ATOM 1798 O O . GLY A 1 221 ? -9.951 24.168 7.023 1.00 74.88 221 GLY A O 1
ATOM 1799 N N . THR A 1 222 ? -9.332 26.271 6.550 1.00 74.00 222 THR A N 1
ATOM 1800 C CA . THR A 1 222 ? -10.664 26.892 6.738 1.00 74.00 222 THR A CA 1
ATOM 1801 C C . THR A 1 222 ? -11.746 26.363 5.801 1.00 74.00 222 THR A C 1
ATOM 1803 O O . THR A 1 222 ? -12.931 26.504 6.087 1.00 74.00 222 THR A O 1
ATOM 1806 N N . ASP A 1 223 ? -11.348 25.765 4.681 1.00 82.56 223 ASP A N 1
ATOM 1807 C CA . ASP A 1 223 ? -12.261 25.421 3.591 1.00 82.56 223 ASP A CA 1
ATOM 1808 C C . ASP A 1 223 ? -12.973 24.073 3.792 1.00 82.56 223 ASP A C 1
ATOM 1810 O O . ASP A 1 223 ? -13.783 23.692 2.949 1.00 82.56 223 ASP A O 1
ATOM 1814 N N . GLY A 1 224 ? -12.639 23.310 4.845 1.00 85.12 224 GLY A N 1
ATOM 1815 C CA . GLY A 1 224 ? -13.241 21.993 5.109 1.00 85.12 224 GLY A CA 1
ATOM 1816 C C . GLY A 1 224 ? -13.028 20.973 3.980 1.00 85.12 224 GLY A C 1
ATOM 1817 O O . GLY A 1 224 ? -13.821 20.050 3.803 1.00 85.12 224 GLY A O 1
ATOM 1818 N N . LYS A 1 225 ? -11.988 21.160 3.156 1.00 92.50 225 LYS A N 1
ATOM 1819 C CA . LYS A 1 225 ? -11.704 20.291 2.007 1.00 92.50 225 LYS A CA 1
ATOM 1820 C C . LYS A 1 225 ? -11.271 18.899 2.473 1.00 92.50 225 LYS A C 1
ATOM 1822 O O . LYS A 1 225 ? -10.490 18.801 3.426 1.00 92.50 225 LYS A O 1
ATOM 1827 N N . PRO A 1 226 ? -11.709 17.832 1.779 1.00 94.56 226 PRO A N 1
ATOM 1828 C CA . PRO A 1 226 ? -11.345 16.481 2.157 1.00 94.56 226 PRO A CA 1
ATOM 1829 C C . PRO A 1 226 ? -9.845 16.244 1.982 1.00 94.56 226 PRO A C 1
ATOM 1831 O O . PRO A 1 226 ? -9.262 16.678 0.987 1.00 94.56 226 PRO A O 1
ATOM 1834 N N . PHE A 1 227 ? -9.218 15.536 2.924 1.00 94.56 227 PHE A N 1
ATOM 1835 C CA . PHE A 1 227 ? -7.807 15.149 2.815 1.00 94.56 227 PHE A CA 1
ATOM 1836 C C . PHE A 1 227 ? -7.578 14.256 1.593 1.00 94.56 227 PHE A C 1
ATOM 1838 O O . PHE A 1 227 ? -6.729 14.550 0.752 1.00 94.56 227 PHE A O 1
ATOM 1845 N N . PHE A 1 228 ? -8.396 13.214 1.455 1.00 94.06 228 PHE A N 1
ATOM 1846 C CA . PHE A 1 228 ? -8.433 12.373 0.269 1.00 94.06 228 PHE A CA 1
ATOM 1847 C C . PHE A 1 228 ? -9.284 13.028 -0.824 1.00 94.06 228 PHE A C 1
ATOM 1849 O O . PHE A 1 228 ? -10.501 12.848 -0.898 1.00 94.06 228 PHE A O 1
ATOM 1856 N N . THR A 1 229 ? -8.640 13.789 -1.705 1.00 90.69 229 THR A N 1
ATOM 1857 C CA . THR A 1 229 ? -9.308 14.437 -2.837 1.00 90.69 229 THR A CA 1
ATOM 1858 C C . THR A 1 229 ? -9.537 13.451 -3.977 1.00 90.69 229 THR A C 1
ATOM 1860 O O . THR A 1 229 ? -8.661 12.661 -4.336 1.00 90.69 229 THR A O 1
ATOM 1863 N N . LYS A 1 230 ? -10.741 13.470 -4.559 1.00 83.31 230 LYS A N 1
ATOM 1864 C CA . LYS A 1 230 ? -11.025 12.673 -5.757 1.00 83.31 230 LYS A CA 1
ATOM 1865 C C . LYS A 1 230 ? -10.157 13.183 -6.914 1.00 83.31 230 LYS A C 1
ATOM 1867 O O . LYS A 1 230 ? -10.091 14.401 -7.092 1.00 83.31 230 LYS A O 1
ATOM 1872 N N . PRO A 1 231 ? -9.543 12.289 -7.704 1.00 79.25 231 PRO A N 1
ATOM 1873 C CA . PRO A 1 231 ? -8.879 12.708 -8.927 1.00 79.25 231 PRO A CA 1
ATOM 1874 C C . PRO A 1 231 ? -9.884 13.375 -9.871 1.00 79.25 231 PRO A C 1
ATOM 1876 O O . PRO A 1 231 ? -11.050 12.970 -9.923 1.00 79.25 231 PRO A O 1
ATOM 1879 N N . ALA A 1 232 ? -9.436 14.392 -10.611 1.00 79.44 232 ALA A N 1
ATOM 1880 C CA . ALA A 1 232 ? -10.285 15.122 -11.553 1.00 79.44 232 ALA A CA 1
ATOM 1881 C C . ALA A 1 232 ? -10.815 14.200 -12.666 1.00 79.44 232 ALA A C 1
ATOM 1883 O O . ALA A 1 232 ? -11.976 14.309 -13.057 1.00 79.44 232 ALA A O 1
ATOM 1884 N N . ASN A 1 233 ? -9.988 13.252 -13.126 1.00 83.81 233 ASN A N 1
ATOM 1885 C CA . ASN A 1 233 ? -10.359 12.259 -14.128 1.00 83.81 233 ASN A CA 1
ATOM 1886 C C . ASN A 1 233 ? -9.758 10.872 -13.799 1.00 83.81 233 ASN A C 1
ATOM 1888 O O . ASN A 1 233 ? -8.684 10.523 -14.293 1.00 83.81 233 ASN A O 1
ATOM 1892 N N . PRO A 1 234 ? -10.457 10.041 -12.998 1.00 81.00 234 PRO A N 1
ATOM 1893 C CA . PRO A 1 234 ? -9.939 8.750 -12.538 1.00 81.00 234 PRO A CA 1
ATOM 1894 C C . PRO A 1 234 ? -9.519 7.799 -13.671 1.00 81.00 234 PRO A C 1
ATOM 1896 O O . PRO A 1 234 ? -8.537 7.070 -13.547 1.00 81.00 234 PRO A O 1
ATOM 1899 N N . THR A 1 235 ? -10.266 7.790 -14.780 1.00 81.12 235 THR A N 1
ATOM 1900 C CA . THR A 1 235 ? -9.998 6.912 -15.929 1.00 81.12 235 THR A CA 1
ATOM 1901 C C . THR A 1 235 ? -8.716 7.320 -16.647 1.00 81.12 235 THR A C 1
ATOM 1903 O O . THR A 1 235 ? -7.911 6.461 -17.009 1.00 81.12 235 THR A O 1
ATOM 1906 N N . MET A 1 236 ? -8.513 8.627 -16.829 1.00 79.62 236 MET A N 1
ATOM 1907 C CA . MET A 1 236 ? -7.294 9.173 -17.421 1.00 79.62 236 MET A CA 1
ATOM 1908 C C . MET A 1 236 ? -6.077 8.872 -16.540 1.00 79.62 236 MET A C 1
ATOM 1910 O O . MET A 1 236 ? -5.075 8.378 -17.050 1.00 79.62 236 MET A O 1
ATOM 1914 N N . ASP A 1 237 ? -6.195 9.043 -15.221 1.00 78.94 237 ASP A N 1
ATOM 1915 C CA . ASP A 1 237 ? -5.110 8.746 -14.279 1.00 78.94 237 ASP A CA 1
ATOM 1916 C C . ASP A 1 237 ? -4.714 7.266 -14.286 1.00 78.94 237 ASP A C 1
ATOM 1918 O O . ASP A 1 237 ? -3.525 6.937 -14.284 1.00 78.94 237 ASP A O 1
ATOM 1922 N N . ALA A 1 238 ? -5.694 6.355 -14.332 1.00 81.06 238 ALA A N 1
ATOM 1923 C CA . ALA A 1 238 ? -5.427 4.922 -14.459 1.00 81.06 238 ALA A CA 1
ATOM 1924 C C . ALA A 1 238 ? -4.721 4.586 -15.778 1.00 81.06 238 ALA A C 1
ATOM 1926 O O . ALA A 1 238 ? -3.726 3.858 -15.769 1.00 81.06 238 ALA A O 1
ATOM 1927 N N . ARG A 1 239 ? -5.211 5.125 -16.904 1.00 84.50 239 ARG A N 1
ATOM 1928 C CA . ARG A 1 239 ? -4.602 4.907 -18.223 1.00 84.50 239 ARG A CA 1
ATOM 1929 C C . ARG A 1 239 ? -3.164 5.408 -18.237 1.00 84.50 239 ARG A C 1
ATOM 1931 O O . ARG A 1 239 ? -2.266 4.665 -18.610 1.00 84.50 239 ARG A O 1
ATOM 1938 N N . ARG A 1 240 ? -2.932 6.627 -17.762 1.00 86.06 240 ARG A N 1
ATOM 1939 C CA . ARG A 1 240 ? -1.601 7.228 -17.704 1.00 86.06 240 ARG A CA 1
ATOM 1940 C C . ARG A 1 240 ? -0.650 6.441 -16.814 1.00 86.06 240 ARG A C 1
ATOM 1942 O O . ARG A 1 240 ? 0.489 6.208 -17.197 1.00 86.06 240 ARG A O 1
ATOM 1949 N N . ASN A 1 241 ? -1.117 5.973 -15.658 1.00 89.69 241 ASN A N 1
ATOM 1950 C CA . ASN A 1 241 ? -0.319 5.099 -14.801 1.00 89.69 241 ASN A CA 1
ATOM 1951 C C . ASN A 1 241 ? 0.112 3.825 -15.535 1.00 89.69 241 ASN A C 1
ATOM 1953 O O . ASN A 1 241 ? 1.275 3.440 -15.455 1.00 89.69 241 ASN A O 1
ATOM 1957 N N . ALA A 1 242 ? -0.808 3.205 -16.278 1.00 92.88 242 ALA A N 1
ATOM 1958 C CA . ALA A 1 242 ? -0.501 2.041 -17.098 1.00 92.88 242 ALA A CA 1
ATOM 1959 C C . ALA A 1 242 ? 0.523 2.359 -18.198 1.00 92.88 242 ALA A C 1
ATOM 1961 O O . ALA A 1 242 ? 1.440 1.569 -18.394 1.00 92.88 242 ALA A O 1
ATOM 1962 N N . GLU A 1 243 ? 0.421 3.506 -18.877 1.00 94.12 243 GLU A N 1
ATOM 1963 C CA . GLU A 1 243 ? 1.416 3.910 -19.883 1.00 94.12 243 GLU A CA 1
ATOM 1964 C C . GLU A 1 243 ? 2.809 4.108 -19.273 1.00 94.12 243 GLU A C 1
ATOM 1966 O O . GLU A 1 243 ? 3.793 3.613 -19.815 1.00 94.12 243 GLU A O 1
ATOM 1971 N N . VAL A 1 244 ? 2.906 4.735 -18.098 1.00 93.12 244 VAL A N 1
ATOM 1972 C CA . VAL A 1 244 ? 4.183 4.883 -17.380 1.00 93.12 244 VAL A CA 1
ATOM 1973 C C . VAL A 1 244 ? 4.792 3.523 -17.044 1.00 93.12 244 VAL A C 1
ATOM 1975 O O . VAL A 1 244 ? 5.976 3.297 -17.283 1.00 93.12 244 VAL A O 1
ATOM 1978 N N . LEU A 1 245 ? 3.987 2.587 -16.534 1.00 96.19 245 LEU A N 1
ATOM 1979 C CA . LEU A 1 245 ? 4.454 1.232 -16.229 1.00 96.19 245 LEU A CA 1
ATOM 1980 C C . LEU A 1 245 ? 4.970 0.517 -17.481 1.00 96.19 245 LEU A C 1
ATOM 1982 O O . LEU A 1 245 ? 6.028 -0.108 -17.427 1.00 96.19 245 LEU A O 1
ATOM 1986 N N . LYS A 1 246 ? 4.276 0.643 -18.619 1.00 97.62 246 LYS A N 1
ATOM 1987 C CA . LYS A 1 246 ? 4.735 0.049 -19.884 1.00 97.62 246 LYS A CA 1
ATOM 1988 C C . LYS A 1 246 ? 6.104 0.575 -20.300 1.00 97.62 246 LYS A C 1
ATOM 1990 O O . LYS A 1 246 ? 6.900 -0.218 -20.788 1.00 97.62 246 LYS A O 1
ATOM 1995 N N . LYS A 1 247 ? 6.389 1.863 -20.097 1.00 96.62 247 LYS A N 1
ATOM 1996 C CA . LYS A 1 247 ? 7.690 2.443 -20.453 1.00 96.62 247 LYS A CA 1
ATOM 1997 C C . LYS A 1 247 ? 8.817 1.914 -19.571 1.00 96.62 247 LYS A C 1
ATOM 1999 O O . LYS A 1 247 ? 9.877 1.585 -20.085 1.00 96.62 247 LYS A O 1
ATOM 2004 N N . PHE A 1 248 ? 8.599 1.763 -18.266 1.00 95.81 248 PHE A N 1
ATOM 2005 C CA . PHE A 1 248 ? 9.634 1.246 -17.361 1.00 95.81 248 PHE A CA 1
ATOM 2006 C C . PHE A 1 248 ? 9.921 -0.245 -17.551 1.00 95.81 248 PHE A C 1
ATOM 2008 O O . PHE A 1 248 ? 11.073 -0.669 -17.487 1.00 95.81 248 PHE A O 1
ATOM 2015 N N . TYR A 1 249 ? 8.891 -1.056 -17.772 1.00 97.88 249 TYR A N 1
ATOM 2016 C CA . TYR A 1 249 ? 9.041 -2.504 -17.837 1.00 97.88 249 TYR A CA 1
ATOM 2017 C C . TYR A 1 249 ? 9.155 -2.996 -19.278 1.00 97.88 249 TYR A C 1
ATOM 2019 O O . TYR A 1 249 ? 8.293 -2.719 -20.104 1.00 97.88 249 TYR A O 1
ATOM 2027 N N . THR A 1 250 ? 10.145 -3.841 -19.569 1.00 98.12 250 THR A N 1
ATOM 2028 C CA . THR A 1 250 ? 9.987 -4.785 -20.685 1.00 98.12 250 THR A CA 1
ATOM 2029 C C . THR A 1 250 ? 8.984 -5.863 -20.277 1.00 98.12 250 THR A C 1
ATOM 2031 O O . THR A 1 250 ? 8.835 -6.171 -19.090 1.00 98.12 250 THR A O 1
ATOM 2034 N N . ARG A 1 251 ? 8.310 -6.490 -21.248 1.00 98.31 251 ARG A N 1
ATOM 2035 C CA . ARG A 1 251 ? 7.398 -7.608 -20.954 1.00 98.31 251 ARG A CA 1
ATOM 2036 C C . ARG A 1 251 ? 8.090 -8.737 -20.187 1.00 98.31 251 ARG A C 1
ATOM 2038 O O . ARG A 1 251 ? 7.539 -9.230 -19.208 1.00 98.31 251 ARG A O 1
ATOM 2045 N N . GLU A 1 252 ? 9.286 -9.124 -20.622 1.00 98.25 252 GLU A N 1
ATOM 2046 C CA . GLU A 1 252 ? 10.071 -10.184 -19.981 1.00 98.25 252 GLU A CA 1
ATOM 2047 C C . GLU A 1 252 ? 10.413 -9.821 -18.532 1.00 98.25 252 GLU A C 1
ATOM 2049 O O . GLU A 1 252 ? 10.230 -10.635 -17.630 1.00 98.25 252 GLU A O 1
ATOM 2054 N N . PHE A 1 253 ? 10.845 -8.580 -18.285 1.00 97.81 253 PHE A N 1
ATOM 2055 C CA . PHE A 1 253 ? 11.174 -8.139 -16.934 1.00 97.81 253 PHE A CA 1
ATOM 2056 C C . PHE A 1 253 ? 9.936 -8.037 -16.035 1.00 97.81 253 PHE A C 1
ATOM 2058 O O . PHE A 1 253 ? 9.998 -8.426 -14.872 1.00 97.81 253 PHE A O 1
ATOM 2065 N N . ALA A 1 254 ? 8.794 -7.575 -16.554 1.00 98.44 254 ALA A N 1
ATOM 2066 C CA . ALA A 1 254 ? 7.539 -7.597 -15.804 1.00 98.44 254 ALA A CA 1
ATOM 2067 C C . ALA A 1 254 ? 7.144 -9.027 -15.415 1.00 98.44 254 ALA A C 1
ATOM 2069 O O . ALA A 1 254 ? 6.790 -9.268 -14.266 1.00 98.44 254 ALA A O 1
ATOM 2070 N N . GLU A 1 255 ? 7.236 -9.986 -16.339 1.00 98.31 255 GLU A N 1
ATOM 2071 C CA . GLU A 1 255 ? 6.926 -11.395 -16.065 1.00 98.31 255 GLU A CA 1
ATOM 2072 C C . GLU A 1 255 ? 7.896 -12.020 -15.052 1.00 98.31 255 GLU A C 1
ATOM 2074 O O . GLU A 1 255 ? 7.454 -12.745 -14.163 1.00 98.31 255 GLU A O 1
ATOM 2079 N N . PHE A 1 256 ? 9.182 -11.673 -15.122 1.00 97.88 256 PHE A N 1
ATOM 2080 C CA . PHE A 1 256 ? 10.181 -12.037 -14.117 1.00 97.88 256 PHE A CA 1
ATOM 2081 C C . PHE A 1 256 ? 9.836 -11.478 -12.726 1.00 97.88 256 PHE A C 1
ATOM 2083 O O . PHE A 1 256 ? 9.785 -12.219 -11.747 1.00 97.88 256 PHE A O 1
ATOM 2090 N N . MET A 1 257 ? 9.520 -10.184 -12.627 1.00 97.88 257 MET A N 1
ATOM 2091 C CA . MET A 1 257 ? 9.148 -9.567 -11.350 1.00 97.88 257 MET A CA 1
ATOM 2092 C C . MET A 1 257 ? 7.822 -10.117 -10.806 1.00 97.88 257 MET A C 1
ATOM 2094 O O . MET A 1 257 ? 7.664 -10.250 -9.595 1.00 97.88 257 MET A O 1
ATOM 2098 N N . MET A 1 258 ? 6.873 -10.484 -11.672 1.00 98.25 258 MET A N 1
ATOM 2099 C CA . MET A 1 258 ? 5.645 -11.163 -11.248 1.00 98.25 258 MET A CA 1
ATOM 2100 C C . MET A 1 258 ? 5.917 -12.525 -10.606 1.00 98.25 258 MET A C 1
ATOM 2102 O O . MET A 1 258 ? 5.168 -12.914 -9.714 1.00 98.25 258 MET A O 1
ATOM 2106 N N . ASP A 1 259 ? 6.953 -13.244 -11.043 1.00 97.69 259 ASP A N 1
ATOM 2107 C CA . ASP A 1 259 ? 7.358 -14.502 -10.412 1.00 97.69 259 ASP A CA 1
ATOM 2108 C C . ASP A 1 259 ? 7.929 -14.268 -9.009 1.00 97.69 259 ASP A C 1
ATOM 2110 O O . ASP A 1 259 ? 7.544 -14.951 -8.062 1.00 97.69 259 ASP A O 1
ATOM 2114 N N . ILE A 1 260 ? 8.754 -13.228 -8.847 1.00 96.62 260 ILE A N 1
ATOM 2115 C CA . ILE A 1 260 ? 9.260 -12.799 -7.534 1.00 96.62 260 ILE A CA 1
ATOM 2116 C C . ILE A 1 260 ? 8.104 -12.438 -6.588 1.00 96.62 260 ILE A C 1
ATOM 2118 O O . ILE A 1 260 ? 8.104 -12.834 -5.424 1.00 96.62 260 ILE A O 1
ATOM 2122 N N . PHE A 1 261 ? 7.091 -11.725 -7.086 1.00 97.56 261 PHE A N 1
ATOM 2123 C CA . PHE A 1 261 ? 5.914 -11.312 -6.313 1.00 97.56 261 PHE A CA 1
ATOM 2124 C C . PHE A 1 261 ? 4.737 -12.293 -6.390 1.00 97.56 261 PHE A C 1
ATOM 2126 O O . PHE A 1 261 ? 3.601 -11.929 -6.075 1.00 97.56 261 PHE A O 1
ATOM 2133 N N . ARG A 1 262 ? 4.978 -13.543 -6.795 1.00 97.75 262 ARG A N 1
ATOM 2134 C CA . ARG A 1 262 ? 3.930 -14.557 -6.968 1.00 97.75 262 ARG A CA 1
ATOM 2135 C C . ARG A 1 262 ? 3.073 -14.731 -5.717 1.00 97.75 262 ARG A C 1
ATOM 2137 O O . ARG A 1 262 ? 1.851 -14.817 -5.833 1.00 97.75 262 ARG A O 1
ATOM 2144 N N . GLU A 1 263 ? 3.696 -14.731 -4.538 1.00 96.94 263 GLU A N 1
ATOM 2145 C CA . GLU A 1 263 ? 2.989 -14.861 -3.259 1.00 96.94 263 GLU A CA 1
ATOM 2146 C C . GLU A 1 263 ? 1.936 -13.759 -3.077 1.00 96.94 263 GLU A C 1
ATOM 2148 O O . GLU A 1 263 ? 0.809 -14.068 -2.704 1.00 96.94 263 GLU A O 1
ATOM 2153 N N . ASP A 1 264 ? 2.240 -12.502 -3.422 1.00 97.94 264 ASP A N 1
ATOM 2154 C CA . ASP A 1 264 ? 1.275 -11.398 -3.332 1.00 97.94 264 ASP A CA 1
ATOM 2155 C C . ASP A 1 264 ? 0.088 -11.616 -4.282 1.00 97.94 264 ASP A C 1
ATOM 2157 O O . ASP A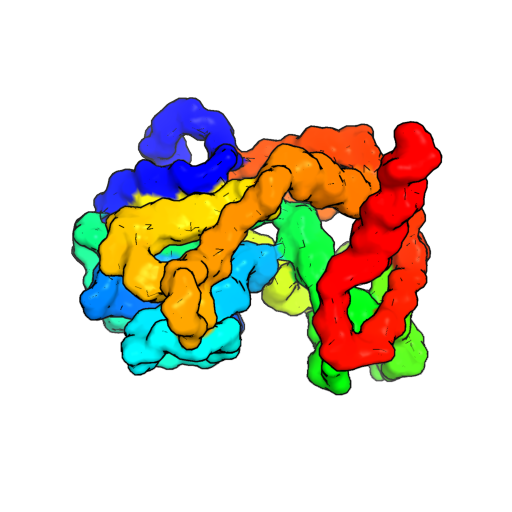 1 264 ? -1.073 -11.477 -3.885 1.00 97.94 264 ASP A O 1
ATOM 2161 N N . TYR A 1 265 ? 0.360 -11.987 -5.539 1.00 97.94 265 TYR A N 1
ATOM 2162 C CA . TYR A 1 265 ? -0.696 -12.241 -6.523 1.00 97.94 265 TYR A CA 1
ATOM 2163 C C . TYR A 1 265 ? -1.631 -13.374 -6.078 1.00 97.94 265 TYR A C 1
ATOM 2165 O O . TYR A 1 265 ? -2.855 -13.261 -6.211 1.00 97.94 265 TYR A O 1
ATOM 2173 N N . GLU A 1 266 ? -1.074 -14.450 -5.523 1.00 96.31 266 GLU A N 1
ATOM 2174 C CA . GLU A 1 266 ? -1.830 -15.613 -5.057 1.00 96.31 266 GLU A CA 1
ATOM 2175 C C . GLU A 1 266 ? -2.585 -15.334 -3.750 1.00 96.31 266 GLU A C 1
ATOM 2177 O O . GLU A 1 266 ? -3.785 -15.622 -3.658 1.00 96.31 266 GLU A O 1
ATOM 2182 N N . LEU A 1 267 ? -1.910 -14.742 -2.759 1.00 95.69 267 LEU A N 1
ATOM 2183 C CA . LEU A 1 267 ? -2.454 -14.460 -1.431 1.00 95.69 267 LEU A CA 1
ATOM 2184 C C . LEU A 1 267 ? -3.603 -13.448 -1.499 1.00 95.69 267 LEU A C 1
ATOM 2186 O O . LEU A 1 267 ? -4.645 -13.658 -0.879 1.00 95.69 267 LEU A O 1
ATOM 2190 N N . PHE A 1 268 ? -3.452 -12.378 -2.281 1.00 96.19 268 PHE A N 1
ATOM 2191 C CA . PHE A 1 268 ? -4.460 -11.316 -2.373 1.00 96.19 268 PHE A CA 1
ATOM 2192 C C . PHE A 1 268 ? -5.427 -11.486 -3.547 1.00 96.19 268 PHE A C 1
ATOM 2194 O O . PHE A 1 268 ? -6.302 -10.642 -3.739 1.00 96.19 268 PHE A O 1
ATOM 2201 N N . ARG A 1 269 ? -5.306 -12.576 -4.321 1.00 95.12 269 ARG A N 1
ATOM 2202 C CA . ARG A 1 269 ? -6.122 -12.834 -5.521 1.00 95.12 269 ARG A CA 1
ATOM 2203 C C . ARG A 1 269 ? -6.099 -11.632 -6.466 1.00 95.12 269 ARG A C 1
ATOM 2205 O O . ARG A 1 269 ? -7.145 -11.100 -6.841 1.00 95.12 269 ARG A O 1
ATOM 2212 N N . LEU A 1 270 ? -4.901 -11.193 -6.834 1.00 96.44 270 LEU A N 1
ATOM 2213 C CA . LEU A 1 270 ? -4.714 -10.094 -7.779 1.00 96.44 270 LEU A CA 1
ATOM 2214 C C . LEU A 1 270 ? -4.687 -10.635 -9.208 1.00 96.44 270 LEU A C 1
ATOM 2216 O O . LEU A 1 270 ? -4.170 -11.721 -9.482 1.00 96.44 270 LEU A O 1
ATOM 2220 N N . ARG A 1 271 ? -5.258 -9.872 -10.140 1.00 96.19 271 ARG A N 1
ATOM 2221 C CA . ARG A 1 271 ? -5.167 -10.189 -11.568 1.00 96.19 271 ARG A CA 1
ATOM 2222 C C . ARG A 1 271 ? -3.790 -9.796 -12.092 1.00 96.19 271 ARG A C 1
ATOM 2224 O O . ARG A 1 271 ? -3.247 -8.773 -11.687 1.00 96.19 271 ARG A O 1
ATOM 2231 N N . LYS A 1 272 ? -3.279 -10.551 -13.071 1.00 96.94 272 LYS A N 1
ATOM 2232 C CA . LYS A 1 272 ? -2.170 -10.075 -13.909 1.00 96.94 272 LYS A CA 1
ATOM 2233 C C . LYS A 1 272 ? -2.606 -8.768 -14.591 1.00 96.94 272 LYS A C 1
ATOM 2235 O O . LYS A 1 272 ? -3.653 -8.783 -15.246 1.00 96.94 272 LYS A O 1
ATOM 2240 N N . PRO A 1 273 ? -1.842 -7.670 -14.477 1.00 96.44 273 PRO A N 1
ATOM 2241 C CA . PRO A 1 273 ? -2.208 -6.424 -15.135 1.00 96.44 273 PRO A CA 1
ATOM 2242 C C . PRO A 1 273 ? -2.160 -6.563 -16.657 1.00 96.44 273 PRO A C 1
ATOM 2244 O O . PRO A 1 273 ? -1.198 -7.093 -17.216 1.00 96.44 273 PRO A O 1
ATOM 2247 N N . GLU A 1 274 ? -3.185 -6.058 -17.346 1.00 96.75 274 GLU A N 1
ATOM 2248 C CA . GLU A 1 274 ? -3.284 -6.187 -18.807 1.00 96.75 274 GLU A CA 1
ATOM 2249 C C . GLU A 1 274 ? -2.149 -5.447 -19.531 1.00 96.75 274 GLU A C 1
ATOM 2251 O O . GLU A 1 274 ? -1.655 -5.911 -20.559 1.00 96.75 274 GLU A O 1
ATOM 2256 N N . TRP A 1 275 ? -1.668 -4.339 -18.953 1.00 97.19 275 TRP A N 1
ATOM 2257 C CA . TRP A 1 275 ? -0.594 -3.528 -19.526 1.00 97.19 275 TRP A CA 1
ATOM 2258 C C . TRP A 1 275 ? 0.717 -4.302 -19.708 1.00 97.19 275 TRP A C 1
ATOM 2260 O O . TRP A 1 275 ? 1.483 -3.956 -20.601 1.00 97.19 275 TRP A O 1
ATOM 2270 N N . VAL A 1 276 ? 0.950 -5.385 -18.951 1.00 98.12 276 VAL A N 1
ATOM 2271 C CA . VAL A 1 276 ? 2.166 -6.214 -19.059 1.00 98.12 276 VAL A CA 1
ATOM 2272 C C . VAL A 1 276 ? 2.340 -6.783 -20.470 1.00 98.12 276 VAL A C 1
ATOM 2274 O O . VAL A 1 276 ? 3.459 -6.894 -20.966 1.00 98.12 276 VAL A O 1
ATOM 2277 N N . LYS A 1 277 ? 1.239 -7.106 -21.163 1.00 97.94 277 LYS A N 1
ATOM 2278 C CA . LYS A 1 277 ? 1.282 -7.597 -22.554 1.00 97.94 277 LYS A CA 1
ATOM 2279 C C . LYS A 1 277 ? 1.784 -6.542 -23.542 1.00 97.94 277 LYS A C 1
ATOM 2281 O O . LYS A 1 277 ? 2.251 -6.902 -24.618 1.00 97.94 277 LYS A O 1
ATOM 2286 N N . HIS A 1 278 ? 1.666 -5.272 -23.169 1.00 98.00 278 HIS A N 1
ATOM 2287 C CA . HIS A 1 278 ? 1.984 -4.097 -23.974 1.00 98.00 278 HIS A CA 1
ATOM 2288 C C . HIS A 1 278 ? 3.186 -3.324 -23.419 1.00 98.00 278 HIS A C 1
ATOM 2290 O O . HIS A 1 278 ? 3.388 -2.172 -23.786 1.00 98.00 278 HIS A O 1
ATOM 2296 N N . ALA A 1 279 ? 3.942 -3.924 -22.501 1.00 97.94 279 ALA A N 1
ATOM 2297 C CA . ALA A 1 279 ? 5.083 -3.284 -21.873 1.00 97.94 279 ALA A CA 1
ATOM 2298 C C . ALA A 1 279 ? 6.207 -3.082 -22.909 1.00 97.94 279 ALA A C 1
ATOM 2300 O O . ALA A 1 279 ? 6.621 -4.043 -23.566 1.00 97.94 279 ALA A O 1
ATOM 2301 N N . THR A 1 280 ? 6.645 -1.833 -23.088 1.00 97.88 280 THR A N 1
ATOM 2302 C CA . THR A 1 280 ? 7.579 -1.409 -24.143 1.00 97.88 280 THR A CA 1
ATOM 2303 C C . THR A 1 280 ? 9.021 -1.388 -23.655 1.00 97.88 280 THR A C 1
ATOM 2305 O O . THR A 1 280 ? 9.926 -1.720 -24.417 1.00 97.88 280 THR A O 1
ATOM 2308 N N . GLY A 1 281 ? 9.243 -1.065 -22.378 1.00 96.75 281 GLY A N 1
ATOM 2309 C CA . GLY A 1 281 ? 10.573 -0.994 -21.781 1.00 96.75 281 GLY A CA 1
ATOM 2310 C C . GLY A 1 281 ? 11.437 0.145 -22.320 1.00 96.75 281 GLY A C 1
ATOM 2311 O O . GLY A 1 281 ? 12.655 0.069 -22.187 1.00 96.75 281 GLY A O 1
ATOM 2312 N N . GLU A 1 282 ? 10.830 1.179 -22.914 1.00 96.44 282 GLU A N 1
ATOM 2313 C CA . GLU A 1 282 ? 11.511 2.395 -23.394 1.00 96.44 282 GLU A CA 1
ATOM 2314 C C . GLU A 1 282 ? 12.499 2.950 -22.359 1.00 96.44 282 GLU A C 1
ATOM 2316 O O . GLU A 1 282 ? 13.642 3.251 -22.681 1.00 96.44 282 GLU A O 1
ATOM 2321 N N . TRP A 1 283 ? 12.090 2.974 -21.092 1.00 94.56 283 TRP A N 1
ATOM 2322 C CA . TRP A 1 283 ? 12.846 3.514 -19.965 1.00 94.56 283 TRP A CA 1
ATOM 2323 C C . TRP A 1 283 ? 13.604 2.445 -19.166 1.00 94.56 283 TRP A C 1
ATOM 2325 O O . TRP A 1 283 ? 14.230 2.734 -18.151 1.00 94.56 283 TRP A O 1
ATOM 2335 N N . PHE A 1 284 ? 13.584 1.184 -19.603 1.00 94.50 284 PHE A N 1
ATOM 2336 C CA . PHE A 1 284 ? 14.153 0.074 -18.831 1.00 94.50 284 PHE A CA 1
ATOM 2337 C C . PHE A 1 284 ? 15.674 0.190 -18.641 1.00 94.50 284 PHE A C 1
ATOM 2339 O O . PHE A 1 284 ? 16.207 -0.124 -17.571 1.00 94.50 284 PHE A O 1
ATOM 2346 N N . HIS A 1 285 ? 16.371 0.652 -19.681 1.00 92.19 285 HIS A N 1
ATOM 2347 C CA . HIS A 1 285 ? 17.816 0.892 -19.674 1.00 92.19 285 HIS A CA 1
ATOM 2348 C C . HIS A 1 285 ? 18.177 2.360 -19.444 1.00 92.19 285 HIS A C 1
ATOM 2350 O O . HIS A 1 285 ? 19.363 2.680 -19.318 1.00 92.19 285 HIS A O 1
ATOM 2356 N N . GLU A 1 286 ? 17.181 3.246 -19.411 1.00 87.06 286 GLU A N 1
ATOM 2357 C CA . GLU A 1 286 ? 17.429 4.668 -19.267 1.00 87.06 286 GLU A CA 1
ATOM 2358 C C . GLU A 1 286 ? 17.949 4.989 -17.873 1.00 87.06 286 GLU A C 1
ATOM 2360 O O . GLU A 1 286 ? 17.497 4.496 -16.836 1.00 87.06 286 GLU A O 1
ATOM 2365 N N . GLN A 1 287 ? 18.958 5.845 -17.870 1.00 78.94 287 GLN A N 1
ATOM 2366 C CA . GLN A 1 287 ? 19.442 6.467 -16.665 1.00 78.94 287 GLN A CA 1
ATOM 2367 C C . GLN A 1 287 ? 18.588 7.703 -16.418 1.00 78.94 287 GLN A C 1
ATOM 2369 O O . GLN A 1 287 ? 18.790 8.729 -17.062 1.00 78.94 287 GLN A O 1
ATOM 2374 N N . HIS A 1 288 ? 17.642 7.614 -15.493 1.00 70.75 288 HIS A N 1
ATOM 2375 C CA . HIS A 1 288 ? 16.849 8.779 -15.125 1.00 70.75 288 HIS A CA 1
ATOM 2376 C C . HIS A 1 288 ? 17.719 9.759 -14.343 1.00 70.75 288 HIS A C 1
ATOM 2378 O O . HIS A 1 288 ? 18.314 9.398 -13.323 1.00 70.75 288 HIS A O 1
ATOM 2384 N N . GLU A 1 289 ? 17.841 10.982 -14.864 1.00 58.09 289 GLU A N 1
ATOM 2385 C CA . GLU A 1 289 ? 18.543 12.044 -14.163 1.00 58.09 289 GLU A CA 1
ATOM 2386 C C . GLU A 1 289 ? 17.753 12.485 -12.938 1.00 58.09 289 GLU A C 1
ATOM 2388 O O . GLU A 1 289 ? 16.527 12.575 -12.921 1.00 58.09 289 GLU A O 1
ATOM 2393 N N . VAL A 1 290 ? 18.505 12.756 -11.884 1.00 52.09 290 VAL A N 1
ATOM 2394 C CA . VAL A 1 290 ? 17.979 13.261 -10.630 1.00 52.09 290 VAL A CA 1
ATOM 2395 C C . VAL A 1 290 ? 17.639 14.729 -10.834 1.00 52.09 290 VAL A C 1
ATOM 2397 O O . VAL A 1 290 ? 18.545 15.555 -10.951 1.00 52.09 290 VAL A O 1
ATOM 2400 N N . VAL A 1 291 ? 16.358 15.077 -10.795 1.00 52.34 291 VAL A N 1
ATOM 2401 C CA . VAL A 1 291 ? 15.956 16.477 -10.652 1.00 52.34 291 VAL A CA 1
ATOM 2402 C C . VAL A 1 291 ? 16.297 16.916 -9.224 1.00 52.34 291 VAL A C 1
ATOM 2404 O O . VAL A 1 291 ? 15.633 16.523 -8.268 1.00 52.34 291 VAL A O 1
ATOM 2407 N N . SER A 1 292 ? 17.391 17.661 -9.048 1.00 39.44 292 SER A N 1
ATOM 2408 C CA . SER A 1 292 ? 17.779 18.227 -7.752 1.00 39.44 292 SER A CA 1
ATOM 2409 C C . SER A 1 292 ? 17.109 19.587 -7.548 1.00 39.44 292 SER A C 1
ATOM 2411 O O . SER A 1 292 ? 17.507 20.567 -8.179 1.00 39.44 292 SER A O 1
ATOM 2413 N N . GLY A 1 293 ? 16.128 19.667 -6.654 1.00 37.56 293 GLY A N 1
ATOM 2414 C CA . GLY A 1 293 ? 15.552 20.929 -6.191 1.00 37.56 293 GLY A CA 1
ATOM 2415 C C . GLY A 1 293 ? 14.372 20.693 -5.253 1.00 37.56 293 GLY A C 1
ATOM 2416 O O . GLY A 1 293 ? 13.617 19.761 -5.476 1.00 37.56 293 GLY A O 1
ATOM 2417 N N . GLU A 1 294 ? 14.198 21.559 -4.247 1.00 33.66 294 GLU A N 1
ATOM 2418 C CA . GLU A 1 294 ? 13.134 21.566 -3.210 1.00 33.66 294 GLU A CA 1
ATOM 2419 C C . GLU A 1 294 ? 11.689 21.674 -3.744 1.00 33.66 294 GLU A C 1
ATOM 2421 O O . GLU A 1 294 ? 10.743 21.960 -3.008 1.00 33.66 294 GLU A O 1
ATOM 2426 N N . GLN A 1 295 ? 11.485 21.460 -5.038 1.00 33.88 295 GLN A N 1
ATOM 2427 C CA . GLN A 1 295 ? 10.194 21.038 -5.527 1.00 33.88 295 GLN A CA 1
ATOM 2428 C C . GLN A 1 295 ? 10.188 19.523 -5.362 1.00 33.88 295 GLN A C 1
ATOM 2430 O O . GLN A 1 295 ? 10.877 18.830 -6.111 1.00 33.88 295 GLN A O 1
ATOM 2435 N N . GLU A 1 296 ? 9.356 18.999 -4.445 1.00 31.44 296 GLU A N 1
ATOM 2436 C CA . GLU A 1 296 ? 8.745 17.686 -4.689 1.00 31.44 296 GLU A CA 1
ATOM 2437 C C . GLU A 1 296 ? 8.508 17.600 -6.198 1.00 31.44 296 GLU A C 1
ATOM 2439 O O . GLU A 1 296 ? 8.036 18.599 -6.766 1.00 31.44 296 GLU A O 1
ATOM 2444 N N . PRO A 1 297 ? 8.837 16.495 -6.880 1.00 34.94 297 PRO A N 1
ATOM 2445 C CA . PRO A 1 297 ? 8.367 16.324 -8.232 1.00 34.94 297 PRO A CA 1
ATOM 2446 C C . PRO A 1 297 ? 6.836 16.317 -8.143 1.00 34.94 297 PRO A C 1
ATOM 2448 O O . PRO A 1 297 ? 6.204 15.270 -8.028 1.00 34.94 297 PRO A O 1
ATOM 2451 N N . LYS A 1 298 ? 6.223 17.505 -8.211 1.00 37.53 298 LYS A N 1
ATOM 2452 C CA . LYS A 1 298 ? 4.932 17.744 -8.820 1.00 37.53 298 LYS A CA 1
ATOM 2453 C C . LYS A 1 298 ? 5.140 17.304 -10.237 1.00 37.53 298 LYS A C 1
ATOM 2455 O O . LYS A 1 298 ? 5.493 18.142 -11.049 1.00 37.53 298 LYS A O 1
ATOM 2460 N N . SER A 1 299 ? 5.124 15.991 -10.438 1.00 44.47 299 SER A N 1
ATOM 2461 C CA . SER A 1 299 ? 4.814 15.331 -11.685 1.00 44.47 299 SER A CA 1
ATOM 2462 C C . SER A 1 299 ? 5.510 15.899 -12.923 1.00 44.47 299 SER A C 1
ATOM 2464 O O . SER A 1 299 ? 5.114 15.505 -13.985 1.00 44.47 299 SER A O 1
ATOM 2466 N N . ARG A 1 300 ? 6.552 16.735 -12.880 1.00 35.66 300 ARG A N 1
ATOM 2467 C CA . ARG A 1 300 ? 6.732 17.760 -13.922 1.00 35.66 300 ARG A CA 1
ATOM 2468 C C . ARG A 1 300 ? 7.306 17.222 -15.219 1.00 35.66 300 ARG A C 1
ATOM 2470 O O . ARG A 1 300 ? 7.017 17.790 -16.253 1.00 35.66 300 ARG A O 1
ATOM 2477 N N . ASP A 1 301 ? 7.993 16.086 -15.179 1.00 39.09 301 ASP A N 1
ATOM 2478 C CA . ASP A 1 301 ? 8.373 15.332 -16.385 1.00 39.09 301 ASP A CA 1
ATOM 2479 C C . ASP A 1 301 ? 7.272 14.355 -16.832 1.00 39.09 301 ASP A C 1
ATOM 2481 O O . ASP A 1 301 ? 7.202 13.952 -17.988 1.00 39.09 301 ASP A O 1
ATOM 2485 N N . LEU A 1 302 ? 6.344 14.022 -15.934 1.00 41.50 302 LEU A N 1
ATOM 2486 C CA . LEU A 1 302 ? 5.063 13.417 -16.287 1.00 41.50 302 LEU A CA 1
ATOM 2487 C C . LEU A 1 302 ? 4.065 14.477 -16.813 1.00 41.50 302 LEU A C 1
ATOM 2489 O O . LEU A 1 302 ? 3.264 14.114 -17.664 1.00 41.50 302 LEU A O 1
ATOM 2493 N N . GLU A 1 303 ? 4.098 15.737 -16.356 1.00 37.47 303 GLU A N 1
ATOM 2494 C CA . GLU A 1 303 ? 3.269 16.894 -16.753 1.00 37.47 303 GLU A CA 1
ATOM 2495 C C . GLU A 1 303 ? 3.844 17.620 -17.968 1.00 37.47 303 GLU A C 1
ATOM 2497 O O . GLU A 1 303 ? 3.105 18.188 -18.753 1.00 37.47 303 GLU A O 1
ATOM 2502 N N . ALA A 1 304 ? 5.151 17.558 -18.215 1.00 35.06 304 ALA A N 1
ATOM 2503 C CA . ALA A 1 304 ? 5.723 18.012 -19.479 1.00 35.06 304 ALA A CA 1
ATOM 2504 C C . ALA A 1 304 ? 5.244 17.125 -20.641 1.00 35.06 304 ALA A C 1
ATOM 2506 O O . ALA A 1 304 ? 4.981 17.635 -21.722 1.00 35.06 304 ALA A O 1
ATOM 2507 N N . LEU A 1 305 ? 5.001 15.832 -20.384 1.00 38.72 305 LEU A N 1
ATOM 2508 C CA . LEU A 1 305 ? 4.253 14.953 -21.293 1.00 38.72 305 LEU A CA 1
ATOM 2509 C C . LEU A 1 305 ? 2.745 15.283 -21.365 1.00 38.72 305 LEU A C 1
ATOM 2511 O O . LEU A 1 305 ? 2.069 14.755 -22.237 1.00 38.72 305 LEU A O 1
ATOM 2515 N N . GLU A 1 306 ? 2.197 16.119 -20.472 1.00 41.22 306 GLU A N 1
ATOM 2516 C CA . GLU A 1 306 ? 0.816 16.632 -20.578 1.00 41.22 306 GLU A CA 1
ATOM 2517 C C . GLU A 1 306 ? 0.718 17.861 -21.495 1.00 41.22 306 GLU A C 1
ATOM 2519 O O . GLU A 1 306 ? -0.372 18.165 -21.959 1.00 41.22 306 GLU A O 1
ATOM 2524 N N . ALA A 1 307 ? 1.816 18.577 -21.764 1.00 33.22 307 ALA A N 1
ATOM 2525 C CA . ALA A 1 307 ? 1.774 19.817 -22.543 1.00 33.22 307 ALA A CA 1
ATOM 2526 C C . ALA A 1 307 ? 1.972 19.616 -24.057 1.00 33.22 307 ALA A C 1
ATOM 2528 O O . ALA A 1 307 ? 1.642 20.516 -24.821 1.00 33.22 307 ALA A O 1
ATOM 2529 N N . GLU A 1 308 ? 2.497 18.467 -24.496 1.00 34.91 308 GLU A N 1
ATOM 2530 C CA . GLU A 1 308 ? 2.760 18.200 -25.923 1.00 34.91 308 GLU A CA 1
ATOM 2531 C C . GLU A 1 308 ? 1.634 17.430 -26.643 1.00 34.91 308 GLU A C 1
ATOM 2533 O O . GLU A 1 308 ? 1.647 17.374 -27.867 1.00 34.91 308 GLU A O 1
ATOM 2538 N N . GLU A 1 309 ? 0.641 16.870 -25.937 1.00 38.88 309 GLU A N 1
ATOM 2539 C CA . GLU A 1 309 ? -0.470 16.113 -26.563 1.00 38.88 309 GLU A CA 1
ATOM 2540 C C . GLU A 1 309 ? -1.806 16.886 -26.648 1.00 38.88 309 GLU A C 1
ATOM 2542 O O . GLU A 1 309 ? -2.765 16.370 -27.217 1.00 38.88 309 GLU A O 1
ATOM 2547 N N . ASP A 1 310 ? -1.877 18.123 -26.141 1.00 32.72 310 ASP A N 1
ATOM 2548 C CA . ASP A 1 310 ? -3.064 18.998 -26.245 1.00 32.72 310 ASP A CA 1
ATOM 2549 C C . ASP A 1 310 ? -2.991 19.993 -27.437 1.00 32.72 310 ASP A C 1
ATOM 2551 O O . ASP A 1 310 ? -3.843 20.878 -27.558 1.00 32.72 310 ASP A O 1
ATOM 2555 N N . GLU A 1 311 ? -2.005 19.852 -28.337 1.00 34.06 311 GLU A N 1
ATOM 2556 C CA . GLU A 1 311 ? -1.839 20.684 -29.550 1.00 34.06 311 GLU A CA 1
ATOM 2557 C C . GLU A 1 311 ? -2.029 19.943 -30.897 1.00 34.06 311 GLU A C 1
ATOM 2559 O O . GLU A 1 311 ? -1.579 20.453 -31.921 1.00 34.06 311 GLU A O 1
ATOM 2564 N N . ASP A 1 312 ? -2.757 18.817 -30.948 1.00 31.70 312 ASP A N 1
ATOM 2565 C CA . ASP A 1 312 ? -3.211 18.193 -32.217 1.00 31.70 312 ASP A CA 1
ATOM 2566 C C . ASP A 1 312 ? -4.684 17.725 -32.194 1.00 31.70 312 ASP A C 1
ATOM 2568 O O . ASP A 1 312 ? -5.072 16.910 -31.324 1.00 31.70 312 ASP A O 1
#

Organism: Alexandrium catenella (NCBI:txid2925)

pLDDT: mean 84.68, std 18.59, range [31.44, 98.44]

Sequence (312 aa):
VFKEWGSTPYLEGVQVLPTRTDHLPFVGFEHGSMEREGLFVYPRADLAMCIIEKNGCSAWTTIWNKLTRNMLEIASPWYGVVPHHWSEESAASVFNRTSTHRILWVRDPLERFLSGFLDKCVVRDTEHSRHICSFNWFKNGTSTHADQSRFPLSRVRAWFEDGNGIMDANTHFTTQASHCELTRRLKEYNIIGLMTKASFSRDASCILERVHQSVWNEQGGTDGKPFFTKPANPTMDARRNAEVLKKFYTREFAEFMMDIFREDYELFRLRKPEWVKHATGEWFHEQHEVVSGEQEPKSRDLEALEAEEDED

Foldseek 3Di:
DVVQVPVPQAADWKAFAQADLPADQCVVFCQDPQFAFGWAFDLVLLEIEGQAAQLCSFLVQQLLVCVVVVALQRQGGRRNNRNVRDDSVRVNSSLNDRLHAYEYEDEDLLLLQVSLCCQQQAAPADPVSLPQFLLQDDDDPDSPSVPSFFDFLLSVVVSVVVVDAQVSHHSSNHAPCPGRVCVPGVVSHRIYTYDDQQCNLVSVCVVCVVSVNNQSQANNDPPRDGVSDHDPDSVVRRVLSLVVSLQQDQLVRLVVVCVSNVCNCVSNVHDDDPSSVVRNNNRNGPGRGHPDDPPPPPCVVVCVVVVVPVPD

InterPro domains:
  IPR005331 Sulfotransferase [PF03567] (39-269)
  IPR018011 Carbohydrate sulfotransferase 8-10 [PTHR12137] (35-277)